Protein AF-A0A9W4WUH4-F1 (afdb_monomer_lite)

Structure (mmCIF, N/CA/C/O backbone):
data_AF-A0A9W4WUH4-F1
#
_entry.id   AF-A0A9W4WUH4-F1
#
loop_
_atom_site.group_PDB
_atom_site.id
_atom_site.type_symbol
_atom_site.label_atom_id
_atom_site.label_alt_id
_atom_site.label_comp_id
_atom_site.label_asym_id
_atom_site.label_entity_id
_atom_site.label_seq_id
_atom_site.pdbx_PDB_ins_code
_atom_site.Cartn_x
_atom_site.Cartn_y
_atom_site.Cartn_z
_atom_site.occupancy
_atom_site.B_iso_or_equiv
_atom_site.auth_seq_id
_atom_site.auth_comp_id
_atom_site.auth_asym_id
_atom_site.auth_atom_id
_atom_site.pdbx_PDB_model_num
ATOM 1 N N . MET A 1 1 ? 33.991 3.502 -17.416 1.00 27.66 1 MET A N 1
ATOM 2 C CA . MET A 1 1 ? 32.946 3.194 -18.418 1.00 27.66 1 MET A CA 1
ATOM 3 C C . MET A 1 1 ? 31.974 2.175 -17.832 1.00 27.66 1 MET A C 1
ATOM 5 O O . MET A 1 1 ? 32.171 0.980 -18.021 1.00 27.66 1 MET A O 1
ATOM 9 N N . SER A 1 2 ? 30.965 2.615 -17.075 1.00 26.92 2 SER A N 1
ATOM 10 C CA . SER A 1 2 ? 29.865 1.724 -16.687 1.00 26.92 2 SER A CA 1
ATOM 11 C C . SER A 1 2 ? 28.774 1.814 -17.753 1.00 26.92 2 SER A C 1
ATOM 13 O O . SER A 1 2 ? 28.334 2.893 -18.139 1.00 26.92 2 SER A O 1
ATOM 15 N N . LYS A 1 3 ? 28.412 0.662 -18.315 1.00 30.22 3 LYS A N 1
ATOM 16 C CA . LYS A 1 3 ? 27.330 0.538 -19.288 1.00 30.22 3 LYS A CA 1
ATOM 17 C C . LYS A 1 3 ? 26.018 0.752 -18.541 1.00 30.22 3 LYS A C 1
ATOM 19 O O . LYS A 1 3 ? 25.673 -0.078 -17.705 1.00 30.22 3 LYS A O 1
ATOM 24 N N . PHE A 1 4 ? 25.279 1.814 -18.849 1.00 42.69 4 PHE A N 1
ATOM 25 C CA . PHE A 1 4 ? 23.847 1.793 -18.570 1.00 42.69 4 PHE A CA 1
ATOM 26 C C . PHE A 1 4 ? 23.246 0.643 -19.354 1.00 42.69 4 PHE A C 1
ATOM 28 O O . PHE A 1 4 ? 23.395 0.567 -20.578 1.00 42.69 4 PHE A O 1
ATOM 35 N N . PHE A 1 5 ? 22.568 -0.254 -18.654 1.00 43.12 5 PHE A N 1
ATOM 36 C CA . PHE A 1 5 ? 21.672 -1.176 -19.310 1.00 43.12 5 PHE A CA 1
ATOM 37 C C . PHE A 1 5 ? 20.442 -0.362 -19.713 1.00 43.12 5 PHE A C 1
ATOM 39 O O . PHE A 1 5 ? 19.473 -0.193 -18.978 1.00 43.12 5 PHE A O 1
ATOM 46 N N . SER A 1 6 ? 20.487 0.202 -20.921 1.00 54.94 6 SER A N 1
ATOM 47 C CA . SER A 1 6 ? 19.238 0.441 -21.625 1.00 54.94 6 SER A CA 1
ATOM 48 C C . SER A 1 6 ? 18.511 -0.900 -21.649 1.00 54.94 6 SER A C 1
ATOM 50 O O . SER A 1 6 ? 19.105 -1.936 -21.986 1.00 54.94 6 SER A O 1
ATOM 52 N N . LEU A 1 7 ? 17.238 -0.915 -21.240 1.00 62.03 7 LEU A N 1
ATOM 53 C CA . LEU A 1 7 ? 16.407 -2.079 -21.514 1.00 62.03 7 LEU A CA 1
ATOM 54 C C . LEU A 1 7 ? 16.593 -2.386 -22.992 1.00 62.03 7 LEU A C 1
ATOM 56 O O . LEU A 1 7 ? 16.395 -1.509 -23.838 1.00 62.03 7 LEU A O 1
ATOM 60 N N . LYS A 1 8 ? 17.023 -3.617 -23.292 1.00 74.00 8 LYS A N 1
ATOM 61 C CA . LYS A 1 8 ? 17.191 -4.042 -24.681 1.00 74.00 8 LYS A CA 1
ATOM 62 C C . LYS A 1 8 ? 15.907 -3.658 -25.424 1.00 74.00 8 LYS A C 1
ATOM 64 O O . LYS A 1 8 ? 14.835 -3.929 -24.875 1.00 74.00 8 LYS A O 1
ATOM 69 N N . PRO A 1 9 ? 15.973 -3.060 -26.624 1.00 71.75 9 PRO A N 1
ATOM 70 C CA . PRO A 1 9 ? 14.783 -2.595 -27.341 1.00 71.75 9 PRO A CA 1
ATOM 71 C C . PRO A 1 9 ? 13.662 -3.646 -27.386 1.00 71.75 9 PRO A C 1
ATOM 73 O O . PRO A 1 9 ? 12.501 -3.348 -27.111 1.00 71.75 9 PRO A O 1
ATOM 76 N N . ASN A 1 10 ? 14.040 -4.915 -27.565 1.00 76.31 10 ASN A N 1
ATOM 77 C CA . ASN A 1 10 ? 13.128 -6.060 -27.550 1.00 76.31 10 ASN A CA 1
ATOM 78 C C . ASN A 1 10 ? 12.388 -6.243 -26.214 1.00 76.31 10 ASN A C 1
ATOM 80 O O . ASN A 1 10 ? 11.220 -6.616 -26.210 1.00 76.31 10 ASN A O 1
ATOM 84 N N . LYS A 1 11 ? 13.036 -5.957 -25.078 1.00 81.00 11 LYS A N 1
ATOM 85 C CA . LYS A 1 11 ? 12.414 -6.057 -23.755 1.00 81.00 11 LYS A CA 1
ATOM 86 C C . LYS A 1 11 ? 11.434 -4.919 -23.492 1.00 81.00 11 LYS A C 1
ATOM 88 O O . LYS A 1 11 ? 10.384 -5.159 -22.904 1.00 81.00 11 LYS A O 1
ATOM 93 N N . VAL A 1 12 ? 11.743 -3.700 -23.945 1.00 78.38 12 VAL A N 1
ATOM 94 C CA . VAL A 1 12 ? 10.794 -2.574 -23.884 1.00 78.38 12 VAL A CA 1
ATOM 95 C C . VAL A 1 12 ? 9.562 -2.888 -24.724 1.00 78.38 12 VAL A C 1
ATOM 97 O O . VAL A 1 12 ? 8.447 -2.720 -24.241 1.00 78.38 12 VAL A O 1
ATOM 100 N N . LYS A 1 13 ? 9.760 -3.405 -25.943 1.00 84.50 13 LYS A N 1
ATOM 101 C CA . LYS A 1 13 ? 8.673 -3.826 -26.831 1.00 84.50 13 LYS A CA 1
ATOM 102 C C . LYS A 1 13 ? 7.773 -4.874 -26.172 1.00 84.50 13 LYS A C 1
ATOM 104 O O . LYS A 1 13 ? 6.576 -4.639 -26.061 1.00 84.50 13 LYS A O 1
ATOM 109 N N . GLU A 1 14 ? 8.353 -5.948 -25.632 1.00 88.00 14 GLU A N 1
ATOM 110 C CA . GLU A 1 14 ? 7.618 -7.001 -24.909 1.00 88.00 14 GLU A CA 1
ATOM 111 C C . GLU A 1 14 ? 6.792 -6.434 -23.739 1.00 88.00 14 GLU A C 1
ATOM 113 O O . GLU A 1 14 ? 5.615 -6.756 -23.575 1.00 88.00 14 GLU A O 1
ATOM 118 N N . LEU A 1 15 ? 7.392 -5.556 -22.929 1.00 85.25 15 LEU A N 1
ATOM 119 C CA . LEU A 1 15 ? 6.725 -4.952 -21.775 1.00 85.25 15 LEU A CA 1
ATOM 120 C C . LEU A 1 15 ? 5.596 -4.002 -22.185 1.00 85.25 15 LEU A C 1
ATOM 122 O O . LEU A 1 15 ? 4.543 -4.003 -21.549 1.00 85.25 15 LEU A O 1
ATOM 126 N N . VAL A 1 16 ? 5.797 -3.201 -23.233 1.00 86.25 16 VAL A N 1
ATOM 127 C CA . VAL A 1 16 ? 4.777 -2.285 -23.761 1.00 86.25 16 VAL A CA 1
ATOM 128 C C . VAL A 1 16 ? 3.618 -3.080 -24.355 1.00 86.25 16 VAL A C 1
ATOM 130 O O . VAL A 1 16 ? 2.468 -2.796 -24.029 1.00 86.25 16 VAL A O 1
ATOM 133 N N . GLU A 1 17 ? 3.892 -4.114 -25.152 1.00 90.12 17 GLU A N 1
ATOM 134 C CA . GLU A 1 17 ? 2.863 -4.992 -25.725 1.00 90.12 17 GLU A CA 1
ATOM 135 C C . GLU A 1 17 ? 2.054 -5.718 -24.641 1.00 90.12 17 GLU A C 1
ATOM 137 O O . GLU A 1 17 ? 0.828 -5.813 -24.744 1.00 90.12 17 GLU A O 1
ATOM 142 N N . ALA A 1 18 ? 2.706 -6.159 -23.559 1.00 87.88 18 ALA A N 1
ATOM 143 C CA . ALA A 1 18 ? 2.023 -6.736 -22.404 1.00 87.88 18 ALA A CA 1
ATOM 144 C C . ALA A 1 18 ? 1.185 -5.694 -21.639 1.00 87.88 18 ALA A C 1
ATOM 146 O O . ALA A 1 18 ? 0.052 -5.967 -21.243 1.00 87.88 18 ALA A O 1
ATOM 147 N N . ALA A 1 19 ? 1.707 -4.484 -21.431 1.00 83.75 19 ALA A N 1
ATOM 148 C CA . ALA A 1 19 ? 1.041 -3.436 -20.659 1.00 83.75 19 ALA A CA 1
ATOM 149 C C . ALA A 1 19 ? -0.183 -2.841 -21.379 1.00 83.75 19 ALA A C 1
ATOM 151 O O . ALA A 1 19 ? -1.230 -2.623 -20.757 1.00 83.75 19 ALA A O 1
ATOM 152 N N . LYS A 1 20 ? -0.064 -2.598 -22.690 1.00 88.06 20 LYS A N 1
ATOM 153 C CA . LYS A 1 20 ? -0.987 -1.785 -23.497 1.00 88.06 20 LYS A CA 1
ATOM 154 C C . LYS A 1 20 ? -2.464 -2.188 -23.369 1.00 88.06 20 LYS A C 1
ATOM 156 O O . LYS A 1 20 ? -3.261 -1.309 -23.053 1.00 88.06 20 LYS A O 1
ATOM 161 N N . PRO A 1 21 ? -2.863 -3.475 -23.462 1.00 88.00 21 PRO A N 1
ATOM 162 C CA . PRO A 1 21 ? -4.273 -3.861 -23.344 1.00 88.00 21 PRO A CA 1
ATOM 163 C C . PRO A 1 21 ? -4.909 -3.466 -22.003 1.00 88.00 21 PRO A C 1
ATOM 165 O O . PRO A 1 21 ? -6.055 -3.022 -21.954 1.00 88.00 21 PRO A O 1
ATOM 168 N N . VAL A 1 22 ? -4.161 -3.611 -20.903 1.00 83.06 22 VAL A N 1
ATOM 169 C CA . VAL A 1 22 ? -4.664 -3.307 -19.556 1.00 83.06 22 VAL A CA 1
ATOM 170 C C . VAL A 1 22 ? -4.661 -1.805 -19.298 1.00 83.06 22 VAL A C 1
ATOM 172 O O . VAL A 1 22 ? -5.635 -1.291 -18.750 1.00 83.06 22 VAL A O 1
ATOM 175 N N . VAL A 1 23 ? -3.621 -1.093 -19.744 1.00 83.25 23 VAL A N 1
ATOM 176 C CA . VAL A 1 23 ? -3.570 0.374 -19.661 1.00 83.25 23 VAL A CA 1
ATOM 177 C C . VAL A 1 23 ? -4.739 1.000 -20.413 1.00 83.25 23 VAL A C 1
ATOM 179 O O . VAL A 1 23 ? -5.445 1.810 -19.825 1.00 83.25 23 VAL A O 1
ATOM 182 N N . THR A 1 24 ? -5.006 0.589 -21.656 1.00 85.62 24 THR A N 1
ATOM 183 C CA . THR A 1 24 ? -6.112 1.134 -22.460 1.00 85.62 24 THR A CA 1
ATOM 184 C C . THR A 1 24 ? -7.463 0.963 -21.766 1.00 85.62 24 THR A C 1
ATOM 186 O O . THR A 1 24 ? -8.280 1.887 -21.722 1.00 85.62 24 THR A O 1
ATOM 189 N N . ILE A 1 25 ? -7.710 -0.204 -21.164 1.00 80.62 25 ILE A N 1
ATOM 190 C CA . ILE A 1 25 ? -8.969 -0.462 -20.456 1.00 80.62 25 ILE A CA 1
ATOM 191 C C . ILE A 1 25 ? -9.055 0.358 -19.163 1.00 80.62 25 ILE A C 1
ATOM 193 O O . ILE A 1 25 ? -10.111 0.930 -18.886 1.00 80.62 25 ILE A O 1
ATOM 197 N N . PHE A 1 26 ? -7.965 0.484 -18.399 1.00 78.94 26 PHE A N 1
ATOM 198 C CA . PHE A 1 26 ? -7.942 1.341 -17.210 1.00 78.94 26 PHE A CA 1
ATOM 199 C C . PHE A 1 26 ? -8.108 2.826 -17.549 1.00 78.94 26 PHE A C 1
ATOM 201 O O . PHE A 1 26 ? -8.927 3.493 -16.914 1.00 78.94 26 PHE A O 1
ATOM 208 N N . SER A 1 27 ? -7.420 3.332 -18.575 1.00 78.62 27 SER A N 1
ATOM 209 C CA . SER A 1 27 ? -7.586 4.698 -19.087 1.00 78.62 27 SER A CA 1
ATOM 210 C C . SER A 1 27 ? -9.041 4.980 -19.463 1.00 78.62 27 SER A C 1
ATOM 212 O O . SER A 1 27 ? -9.598 6.010 -19.068 1.00 78.62 27 SER A O 1
ATOM 214 N N . ALA A 1 28 ? -9.692 4.044 -20.164 1.00 81.12 28 ALA A N 1
ATOM 215 C CA . ALA A 1 28 ? -11.099 4.157 -20.535 1.00 81.12 28 ALA A CA 1
ATOM 216 C C . ALA A 1 28 ? -12.031 4.167 -19.310 1.00 81.12 28 ALA A C 1
ATOM 218 O O . ALA A 1 28 ? -12.918 5.016 -19.229 1.00 81.12 28 ALA A O 1
ATOM 219 N N . ILE A 1 29 ? -11.815 3.271 -18.338 1.00 77.94 29 ILE A N 1
ATOM 220 C CA . ILE A 1 29 ? -12.593 3.219 -17.087 1.00 77.94 29 ILE A CA 1
ATOM 221 C C . ILE A 1 29 ? -12.478 4.543 -16.325 1.00 77.94 29 ILE A C 1
ATOM 223 O O . ILE A 1 29 ? -13.502 5.138 -15.996 1.00 77.94 29 ILE A O 1
ATOM 227 N N . ILE A 1 30 ? -11.256 5.041 -16.114 1.00 77.06 30 ILE A N 1
ATOM 228 C CA . ILE A 1 30 ? -11.004 6.293 -15.385 1.00 77.06 30 ILE A CA 1
ATOM 229 C C . ILE A 1 30 ? -11.642 7.486 -16.111 1.00 77.06 30 ILE A C 1
ATOM 231 O O . ILE A 1 30 ? -12.229 8.362 -15.474 1.00 77.06 30 ILE A O 1
ATOM 235 N N . SER A 1 31 ? -11.548 7.535 -17.445 1.00 79.56 31 SER A N 1
ATOM 236 C CA . SER A 1 31 ? -12.182 8.588 -18.250 1.00 79.56 31 SER A CA 1
ATOM 237 C C . SER A 1 31 ? -13.707 8.572 -18.108 1.00 79.56 31 SER A C 1
ATOM 239 O O . SER A 1 31 ? -14.322 9.620 -17.902 1.00 79.56 31 SER A O 1
ATOM 241 N N . LEU A 1 32 ? -14.321 7.386 -18.172 1.00 79.56 32 LEU A N 1
ATOM 242 C CA . LEU A 1 32 ? -15.765 7.212 -18.015 1.00 79.56 32 LEU A CA 1
ATOM 243 C C . LEU A 1 32 ? -16.235 7.575 -16.602 1.00 79.56 32 LEU A C 1
ATOM 245 O O . LEU A 1 32 ? -17.244 8.263 -16.470 1.00 79.56 32 LEU A O 1
ATOM 249 N N . GLU A 1 33 ? -15.504 7.171 -15.561 1.00 79.12 33 GLU A N 1
ATOM 250 C CA . GLU A 1 33 ? -15.822 7.512 -14.167 1.00 79.12 33 GLU A CA 1
ATOM 251 C C . GLU A 1 33 ? -15.778 9.028 -13.938 1.00 79.12 33 GLU A C 1
ATOM 253 O O . GLU A 1 33 ? -16.733 9.581 -13.394 1.00 79.12 33 GLU A O 1
ATOM 258 N N . LYS A 1 34 ? -14.756 9.720 -14.461 1.00 82.81 34 LYS A N 1
ATOM 259 C CA . LYS A 1 34 ? -14.677 11.191 -14.404 1.00 82.81 34 LYS A CA 1
ATOM 260 C C . LYS A 1 34 ? -15.841 11.872 -15.126 1.00 82.81 34 LYS A C 1
ATOM 262 O O . LYS A 1 34 ? -16.450 12.781 -14.570 1.00 82.81 34 LYS A O 1
ATOM 267 N N . LYS A 1 35 ? -16.184 11.420 -16.339 1.00 84.94 35 LYS A N 1
ATOM 268 C CA . LYS A 1 35 ? -17.320 11.966 -17.109 1.00 84.94 35 LYS A CA 1
ATOM 269 C C . LYS A 1 35 ? -18.657 11.752 -16.397 1.00 84.94 35 LYS A C 1
ATOM 271 O O . LYS A 1 35 ? -19.523 12.622 -16.451 1.00 84.94 35 LYS A O 1
ATOM 276 N N . ILE A 1 36 ? -18.841 10.596 -15.754 1.00 85.19 36 ILE A N 1
ATOM 277 C CA . ILE A 1 36 ? -20.036 10.307 -14.952 1.00 85.19 36 ILE A CA 1
ATOM 278 C C . ILE A 1 36 ? -20.091 11.254 -13.755 1.00 85.19 36 ILE A C 1
ATOM 280 O O . ILE A 1 36 ? -21.112 11.905 -13.566 1.00 85.19 36 ILE A O 1
ATOM 284 N N . GLU A 1 37 ? -19.001 11.376 -12.998 1.00 86.00 37 GLU A N 1
ATOM 285 C CA . GLU A 1 37 ? -18.939 12.233 -11.813 1.00 86.00 37 GLU A CA 1
ATOM 286 C C . GLU A 1 37 ? -19.218 13.708 -12.150 1.00 86.00 37 GLU A C 1
ATOM 288 O O . GLU A 1 37 ? -20.006 14.367 -11.472 1.00 86.00 37 GLU A O 1
ATOM 293 N N . GLU A 1 38 ? -18.628 14.222 -13.230 1.00 85.19 38 GLU A N 1
ATOM 294 C CA . GLU A 1 38 ? -18.864 15.586 -13.713 1.00 85.19 38 GLU A CA 1
ATOM 295 C C . GLU A 1 38 ? -20.335 15.807 -14.095 1.00 85.19 38 GLU A C 1
ATOM 297 O O . GLU A 1 38 ? -20.961 16.776 -13.652 1.00 85.19 38 GLU A O 1
ATOM 302 N N . LYS A 1 39 ? -20.934 14.873 -14.849 1.00 83.62 39 LYS A N 1
ATOM 303 C CA . LYS A 1 39 ? -22.356 14.953 -15.210 1.00 83.62 39 LYS A CA 1
ATOM 304 C C . LYS A 1 39 ? -23.274 14.826 -13.988 1.00 83.62 39 LYS A C 1
ATOM 306 O O . LYS A 1 39 ? -24.267 15.545 -13.915 1.00 83.62 39 LYS A O 1
ATOM 311 N N . GLU A 1 40 ? -22.952 13.981 -13.009 1.00 83.38 40 GLU A N 1
ATOM 312 C CA . GLU A 1 40 ? -23.729 13.842 -11.766 1.00 83.38 40 GLU A CA 1
ATOM 313 C C . GLU A 1 40 ? -23.675 15.107 -10.894 1.00 83.38 40 GLU A C 1
ATOM 315 O O . GLU A 1 40 ? -24.676 15.471 -10.272 1.00 83.38 40 GLU A O 1
ATOM 320 N N . ARG A 1 41 ? -22.543 15.824 -10.882 1.00 81.19 41 ARG A N 1
ATOM 321 C CA . ARG A 1 41 ? -22.429 17.137 -10.223 1.00 81.19 41 ARG A CA 1
ATOM 322 C C . ARG A 1 41 ? -23.276 18.197 -10.929 1.00 81.19 41 ARG A C 1
ATOM 324 O O . ARG A 1 41 ? -23.980 18.946 -10.257 1.00 81.19 41 ARG A O 1
ATOM 331 N N . ASN A 1 42 ? -23.273 18.209 -12.261 1.00 73.62 42 ASN A N 1
ATOM 332 C CA . ASN A 1 42 ? -24.038 19.175 -13.057 1.00 73.62 42 ASN A CA 1
ATOM 333 C C . ASN A 1 42 ? -25.560 18.939 -12.993 1.00 73.62 42 ASN A C 1
ATOM 335 O O . ASN A 1 42 ? -26.329 19.897 -13.042 1.00 73.62 42 ASN A O 1
ATOM 339 N N . ILE A 1 43 ? -26.011 17.695 -12.777 1.00 70.88 43 ILE A N 1
ATOM 340 C CA . ILE A 1 43 ? -27.434 17.368 -12.554 1.00 70.88 43 ILE A CA 1
ATOM 341 C C . ILE A 1 43 ? -28.027 18.103 -11.349 1.00 70.88 43 ILE A C 1
ATOM 343 O O . ILE A 1 43 ? -29.194 18.497 -11.391 1.00 70.88 43 ILE A O 1
ATOM 347 N N . LYS A 1 44 ? -27.235 18.338 -10.297 1.00 62.41 44 LYS A N 1
ATOM 348 C CA . LYS A 1 44 ? -27.695 19.067 -9.105 1.00 62.41 44 LYS A CA 1
ATOM 349 C C . LYS A 1 44 ? -28.033 20.541 -9.397 1.00 62.41 44 LYS A C 1
ATOM 351 O O . LYS A 1 44 ? -28.751 21.143 -8.607 1.00 62.41 44 LYS A O 1
ATOM 356 N N . ASN A 1 45 ? -27.603 21.090 -10.542 1.00 64.62 45 ASN A N 1
ATOM 357 C CA . ASN A 1 45 ? -27.674 22.520 -10.873 1.00 64.62 45 ASN A CA 1
ATOM 358 C C . ASN A 1 45 ? -28.632 22.894 -12.037 1.00 64.62 45 ASN A C 1
ATOM 360 O O . ASN A 1 45 ? -28.630 24.049 -12.451 1.00 64.62 45 ASN A O 1
ATOM 364 N N . LYS A 1 46 ? -29.517 21.973 -12.470 1.00 57.50 46 LYS A N 1
ATOM 365 C CA . LYS A 1 46 ? -30.587 22.060 -13.513 1.00 57.50 46 LYS A CA 1
ATOM 366 C C . LYS A 1 46 ? -30.269 21.422 -14.884 1.00 57.50 46 LYS A C 1
ATOM 368 O O . LYS A 1 46 ? -29.251 21.686 -15.504 1.00 57.50 46 LYS A O 1
ATOM 373 N N . LYS A 1 47 ? -31.257 20.621 -15.332 1.00 61.97 47 LYS A N 1
ATOM 374 C CA . LYS A 1 47 ? -31.556 20.029 -16.662 1.00 61.97 47 LYS A CA 1
ATOM 375 C C . LYS A 1 47 ? -30.365 19.669 -17.574 1.00 61.97 47 LYS A C 1
ATOM 377 O O . LYS A 1 47 ? -29.976 20.470 -18.406 1.00 61.97 47 LYS A O 1
ATOM 382 N N . ILE A 1 48 ? -29.930 18.404 -17.490 1.00 59.47 48 ILE A N 1
ATOM 383 C CA . ILE A 1 48 ? -29.421 17.494 -18.553 1.00 59.47 48 ILE A CA 1
ATOM 384 C C . ILE A 1 48 ? -29.308 16.088 -17.915 1.00 59.47 48 ILE A C 1
ATOM 386 O O . ILE A 1 48 ? -29.297 15.959 -16.697 1.00 59.47 48 ILE A O 1
ATOM 390 N N . VAL A 1 49 ? -29.094 14.998 -18.649 1.00 64.19 49 VAL A N 1
ATOM 391 C CA . VAL A 1 49 ? -30.069 14.109 -19.287 1.00 64.19 49 VAL A CA 1
ATOM 392 C C . VAL A 1 49 ? -29.822 12.757 -18.606 1.00 64.19 49 VAL A C 1
ATOM 394 O O . VAL A 1 49 ? -28.732 12.198 -18.742 1.00 64.19 49 VAL A O 1
ATOM 397 N N . ALA A 1 50 ? -30.778 12.237 -17.829 1.00 70.62 50 ALA A N 1
ATOM 398 C CA . ALA A 1 50 ? -30.615 10.963 -17.105 1.00 70.62 50 ALA A CA 1
ATOM 399 C C . ALA A 1 50 ? -30.189 9.806 -18.038 1.00 70.62 50 ALA A C 1
ATOM 401 O O . ALA A 1 50 ? -29.494 8.871 -17.636 1.00 70.62 50 ALA A O 1
ATOM 402 N N . GLU A 1 51 ? -30.560 9.913 -19.311 1.00 79.50 51 GLU A N 1
ATOM 403 C CA . GLU A 1 51 ? -30.250 8.967 -20.373 1.00 79.50 51 GLU A CA 1
ATOM 404 C C . GLU A 1 51 ? -28.764 8.941 -20.775 1.00 79.50 51 GLU A C 1
ATOM 406 O O . GLU A 1 51 ? -28.217 7.864 -21.009 1.00 79.50 51 GLU A O 1
ATOM 411 N N . ASP A 1 52 ? -28.064 10.078 -20.754 1.00 83.31 52 ASP A N 1
ATOM 412 C CA . ASP A 1 52 ? -26.626 10.143 -21.046 1.00 83.31 52 ASP A CA 1
ATOM 413 C C . ASP A 1 52 ? -25.793 9.460 -19.963 1.00 83.31 52 ASP A C 1
ATOM 415 O O . ASP A 1 52 ? -24.849 8.725 -20.254 1.00 83.31 52 ASP A O 1
ATOM 419 N N . ILE A 1 53 ? -26.159 9.670 -18.696 1.00 85.75 53 ILE A N 1
ATOM 420 C CA . ILE A 1 53 ? -25.503 8.991 -17.575 1.00 85.75 53 ILE A CA 1
ATOM 421 C C . ILE A 1 53 ? -25.777 7.491 -17.641 1.00 85.75 53 ILE A C 1
ATOM 423 O O . ILE A 1 53 ? -24.872 6.690 -17.406 1.00 85.75 53 ILE A O 1
ATOM 427 N N . LYS A 1 54 ? -26.998 7.089 -18.015 1.00 88.44 54 LYS A N 1
ATOM 428 C CA . LYS A 1 54 ? -27.343 5.678 -18.220 1.00 88.44 54 LYS A CA 1
ATOM 429 C C . LYS A 1 54 ? -26.495 5.045 -19.332 1.00 88.44 54 LYS A C 1
ATOM 431 O O . LYS A 1 54 ? -25.998 3.930 -19.146 1.00 88.44 54 LYS A O 1
ATOM 436 N N . LYS A 1 55 ? -26.263 5.757 -20.444 1.00 92.19 55 LYS A N 1
ATOM 437 C CA . LYS A 1 55 ? -25.356 5.323 -21.525 1.00 92.19 55 LYS A CA 1
ATOM 438 C C . LYS A 1 55 ? -23.916 5.163 -21.020 1.00 92.19 55 LYS A C 1
ATOM 440 O O . LYS A 1 55 ? -23.362 4.073 -21.155 1.00 92.19 55 LYS A O 1
ATOM 445 N N . LEU A 1 56 ? -23.362 6.171 -20.338 1.00 90.06 56 LEU A N 1
ATOM 446 C CA . LEU A 1 56 ? -22.001 6.122 -19.777 1.00 90.06 56 LEU A CA 1
ATOM 447 C C . LEU A 1 56 ? -21.825 4.997 -18.744 1.00 90.06 56 LEU A C 1
ATOM 449 O O . LEU A 1 56 ? -20.835 4.269 -18.783 1.00 90.06 56 LEU A O 1
ATOM 453 N N . LYS A 1 57 ? -22.801 4.785 -17.849 1.00 90.38 57 LYS A N 1
ATOM 454 C CA . LYS A 1 57 ? -22.782 3.678 -16.872 1.00 90.38 57 LYS A CA 1
ATOM 455 C C . LYS A 1 57 ? -22.826 2.310 -17.556 1.00 90.38 57 LYS A C 1
ATOM 457 O O . LYS A 1 57 ? -22.183 1.364 -17.096 1.00 90.38 57 LYS A O 1
ATOM 462 N N . THR A 1 58 ? -23.551 2.197 -18.668 1.00 93.31 58 THR A N 1
ATOM 463 C CA . THR A 1 58 ? -23.599 0.965 -19.467 1.00 93.31 58 THR A CA 1
ATOM 464 C C . THR A 1 58 ? -22.255 0.694 -20.143 1.00 93.31 58 THR A C 1
ATOM 466 O O . THR A 1 58 ? -21.776 -0.440 -20.118 1.00 93.31 58 THR A O 1
ATOM 469 N N . GLU A 1 59 ? -21.616 1.723 -20.699 1.00 92.19 59 GLU A N 1
ATOM 470 C CA . GLU A 1 59 ? -20.281 1.631 -21.295 1.00 92.19 59 GLU A CA 1
ATOM 471 C C . GLU A 1 59 ? -19.208 1.278 -20.253 1.00 92.19 59 GLU A C 1
ATOM 473 O O . GLU A 1 59 ? -18.419 0.357 -20.466 1.00 92.19 59 GLU A O 1
ATOM 478 N N . LEU A 1 60 ? -19.263 1.899 -19.069 1.00 88.19 60 LEU A N 1
ATOM 479 C CA . LEU A 1 60 ? -18.399 1.568 -17.934 1.00 88.19 60 LEU A CA 1
ATOM 480 C C . LEU A 1 60 ? -18.545 0.094 -17.531 1.00 88.19 60 LEU A C 1
ATOM 482 O O . LEU A 1 60 ? -17.551 -0.602 -17.328 1.00 88.19 60 LEU A O 1
ATOM 486 N N . LYS A 1 61 ? -19.783 -0.416 -17.469 1.00 92.19 61 LYS A N 1
ATOM 487 C CA . LYS A 1 61 ? -20.052 -1.833 -17.175 1.00 92.19 61 LYS A CA 1
ATOM 488 C C . LYS A 1 61 ? -19.484 -2.756 -18.257 1.00 92.19 61 LYS A C 1
ATOM 490 O O . LYS A 1 61 ? -18.971 -3.823 -17.925 1.00 92.19 61 LYS A O 1
ATOM 495 N N . LYS A 1 62 ? -19.544 -2.363 -19.535 1.00 93.50 62 LYS A N 1
ATOM 496 C CA . LYS A 1 62 ? -18.921 -3.117 -20.638 1.00 93.50 62 LYS A CA 1
ATOM 497 C C . LYS A 1 62 ? -17.398 -3.166 -20.487 1.00 93.50 62 LYS A C 1
ATOM 499 O O . LYS A 1 62 ? -16.845 -4.258 -20.562 1.00 93.50 62 LYS A O 1
ATOM 504 N N . LYS A 1 63 ? -16.743 -2.038 -20.188 1.00 87.12 63 LYS A N 1
ATOM 505 C CA . LYS A 1 63 ? -15.286 -1.980 -19.967 1.00 87.12 63 LYS A CA 1
ATOM 506 C C . LYS A 1 63 ? -14.827 -2.769 -18.740 1.00 87.12 63 LYS A C 1
ATOM 508 O O . LYS A 1 63 ? -13.832 -3.483 -18.817 1.00 87.12 63 LYS A O 1
ATOM 513 N N . LYS A 1 64 ? -15.588 -2.749 -17.640 1.00 83.94 64 LYS A N 1
ATOM 514 C CA . LYS A 1 64 ? -15.309 -3.604 -16.468 1.00 83.94 64 LYS A CA 1
ATOM 515 C C . LYS A 1 64 ? -15.443 -5.098 -16.801 1.00 83.94 64 LYS A C 1
ATOM 517 O O . LYS A 1 64 ? -14.576 -5.879 -16.427 1.00 83.94 64 LYS A O 1
ATOM 522 N N . LYS A 1 65 ? -16.448 -5.492 -17.592 1.00 90.00 65 LYS A N 1
ATOM 523 C CA . LYS A 1 65 ? -16.571 -6.875 -18.094 1.00 90.00 65 LYS A CA 1
ATOM 524 C C . LYS A 1 65 ? -15.442 -7.271 -19.050 1.00 90.00 65 LYS A C 1
ATOM 526 O O . LYS A 1 65 ? -15.022 -8.421 -19.046 1.00 90.00 65 LYS A O 1
ATOM 531 N N . GLU A 1 66 ? -14.971 -6.352 -19.887 1.00 89.06 66 GLU A N 1
ATOM 532 C CA . GLU A 1 66 ? -13.812 -6.569 -20.765 1.00 89.06 66 GLU A CA 1
ATOM 533 C C . GLU A 1 66 ? -12.549 -6.869 -19.940 1.00 89.06 66 GLU A C 1
ATOM 535 O O . GLU A 1 66 ? -11.835 -7.830 -20.228 1.00 89.06 66 GLU A O 1
ATOM 540 N N . LEU A 1 67 ? -12.343 -6.125 -18.847 1.00 82.38 67 LEU A N 1
ATOM 541 C CA . LEU A 1 67 ? -11.274 -6.373 -17.877 1.00 82.38 67 LEU A CA 1
ATOM 542 C C . LEU A 1 67 ? -11.402 -7.750 -17.203 1.00 82.38 67 LEU A C 1
ATOM 544 O O . LEU A 1 67 ? -10.418 -8.478 -17.102 1.00 82.38 67 LEU A O 1
ATOM 548 N N . GLU A 1 68 ? -12.610 -8.131 -16.778 1.00 82.44 68 GLU A N 1
ATOM 549 C CA . GLU A 1 68 ? -12.877 -9.447 -16.175 1.00 82.44 68 GLU A CA 1
ATOM 550 C C . GLU A 1 68 ? -12.594 -10.601 -17.150 1.00 82.44 68 GLU A C 1
ATOM 552 O O . GLU A 1 68 ? -11.991 -11.605 -16.764 1.00 82.44 68 GLU A O 1
ATOM 557 N N . LYS A 1 69 ? -12.971 -10.441 -18.427 1.00 88.25 69 LYS A N 1
ATOM 558 C CA . LYS A 1 69 ? -12.760 -11.442 -19.486 1.00 88.25 69 LYS A CA 1
ATOM 559 C C . LYS A 1 69 ? -11.290 -11.699 -19.809 1.00 88.25 69 LYS A C 1
ATOM 561 O O . LYS A 1 69 ? -10.972 -12.800 -20.245 1.00 88.25 69 LYS A O 1
ATOM 566 N N . MET A 1 70 ? -10.389 -10.737 -19.586 1.00 82.75 70 MET A N 1
ATOM 567 C CA . MET A 1 70 ? -8.948 -10.969 -19.769 1.00 82.75 70 MET A CA 1
ATOM 568 C C . MET A 1 70 ? -8.380 -12.008 -18.797 1.00 82.75 70 MET A C 1
ATOM 570 O O . MET A 1 70 ? -7.303 -12.546 -19.048 1.00 82.75 70 MET A O 1
ATOM 574 N N . GLY A 1 71 ? -9.099 -12.318 -17.716 1.00 81.19 71 GLY A N 1
ATOM 575 C CA . GLY A 1 71 ? -8.668 -13.274 -16.711 1.00 81.19 71 GLY A CA 1
ATOM 576 C C . GLY A 1 71 ? -7.692 -12.649 -15.717 1.00 81.19 71 GLY A C 1
ATOM 577 O O . GLY A 1 71 ? -6.736 -11.957 -16.070 1.00 81.19 71 GLY A O 1
ATOM 578 N N . LYS A 1 72 ? -7.918 -12.933 -14.431 1.00 75.12 72 LYS A N 1
ATOM 579 C CA . LYS A 1 72 ? -7.171 -12.329 -13.315 1.00 75.12 72 LYS A CA 1
ATOM 580 C C . LYS A 1 72 ? -5.654 -12.494 -13.456 1.00 75.12 72 LYS A C 1
ATOM 582 O O . LYS A 1 72 ? -4.918 -11.548 -13.204 1.00 75.12 72 LYS A O 1
ATOM 587 N N . LYS A 1 73 ? -5.189 -13.666 -13.905 1.00 71.81 73 LYS A N 1
ATOM 588 C CA . LYS A 1 73 ? -3.758 -13.961 -14.087 1.00 71.81 73 LYS A CA 1
ATOM 589 C C . LYS A 1 73 ? -3.100 -13.028 -15.112 1.00 71.81 73 LYS A C 1
ATOM 591 O O . LYS A 1 73 ? -2.091 -12.406 -14.799 1.00 71.81 73 LYS A O 1
ATOM 596 N N . LYS A 1 74 ? -3.719 -12.863 -16.284 1.00 76.62 74 LYS A N 1
ATOM 597 C CA . LYS A 1 74 ? -3.218 -11.992 -17.355 1.00 76.62 74 LYS A CA 1
ATOM 598 C C . LYS A 1 74 ? -3.239 -10.522 -16.942 1.00 76.62 74 LYS A C 1
ATOM 600 O O . LYS A 1 74 ? -2.286 -9.796 -17.194 1.00 76.62 74 LYS A O 1
ATOM 605 N N . VAL A 1 75 ? -4.290 -10.089 -16.238 1.00 72.75 75 VAL A N 1
ATOM 606 C CA . VAL A 1 75 ? -4.361 -8.727 -15.683 1.00 72.75 75 VAL A CA 1
ATOM 607 C C . VAL A 1 75 ? -3.223 -8.479 -14.690 1.00 72.75 75 VAL A C 1
ATOM 609 O O . VAL A 1 75 ? -2.608 -7.417 -14.738 1.00 72.75 75 VAL A O 1
ATOM 612 N N . ILE A 1 76 ? -2.904 -9.448 -13.826 1.00 72.19 76 ILE A N 1
ATOM 613 C CA . ILE A 1 76 ? -1.784 -9.347 -12.877 1.00 72.19 7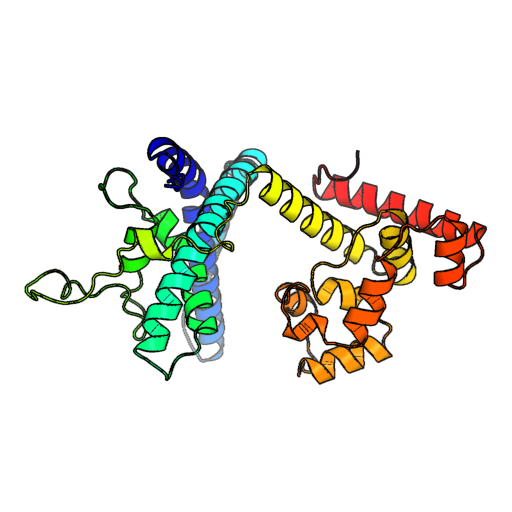6 ILE A CA 1
ATOM 614 C C . ILE A 1 76 ? -0.443 -9.250 -13.615 1.00 72.19 76 ILE A C 1
ATOM 616 O O . ILE A 1 76 ? 0.361 -8.382 -13.288 1.00 72.19 76 ILE A O 1
ATOM 620 N N . GLU A 1 77 ? -0.196 -10.111 -14.603 1.00 72.19 77 GLU A N 1
ATOM 621 C CA . GLU A 1 77 ? 1.044 -10.109 -15.396 1.00 72.19 77 GLU A CA 1
ATOM 622 C C . GLU A 1 77 ? 1.229 -8.793 -16.161 1.00 72.19 77 GLU A C 1
ATOM 624 O O . GLU A 1 77 ? 2.261 -8.136 -16.031 1.00 72.19 77 GLU A O 1
ATOM 629 N N . ASN A 1 78 ? 0.190 -8.335 -16.854 1.00 77.50 78 ASN A N 1
ATOM 630 C CA . ASN A 1 78 ? 0.214 -7.070 -17.582 1.00 77.50 78 ASN A CA 1
ATOM 631 C C . ASN A 1 78 ? 0.349 -5.870 -16.629 1.00 77.50 78 ASN A C 1
ATOM 633 O O . ASN A 1 78 ? 1.064 -4.917 -16.925 1.00 77.50 78 ASN A O 1
ATOM 637 N N . SER A 1 79 ? -0.255 -5.932 -15.436 1.00 74.06 79 SER A N 1
ATOM 638 C CA . SER A 1 79 ? -0.072 -4.906 -14.398 1.00 74.06 79 SER A CA 1
ATOM 639 C C . SER A 1 79 ? 1.359 -4.859 -13.862 1.00 74.06 79 SER A C 1
ATOM 641 O O . SER A 1 79 ? 1.839 -3.780 -13.521 1.00 74.06 79 SER A O 1
ATOM 643 N N . LYS A 1 80 ? 2.065 -5.998 -13.805 1.00 76.94 80 LYS A N 1
ATOM 644 C CA . LYS A 1 80 ? 3.498 -6.017 -13.472 1.00 76.94 80 LYS A CA 1
ATOM 645 C C . LYS A 1 80 ? 4.319 -5.318 -14.553 1.00 76.94 80 LYS A C 1
ATOM 647 O O . LYS A 1 80 ? 5.209 -4.551 -14.205 1.00 76.94 80 LYS A O 1
ATOM 652 N N . ALA A 1 81 ? 3.994 -5.527 -15.831 1.00 77.38 81 ALA A N 1
ATOM 653 C CA . ALA A 1 81 ? 4.651 -4.821 -16.931 1.00 77.38 81 ALA A CA 1
ATOM 654 C C . ALA A 1 81 ? 4.430 -3.300 -16.845 1.00 77.38 81 ALA A C 1
ATOM 656 O O . ALA A 1 81 ? 5.389 -2.541 -16.961 1.00 77.38 81 ALA A O 1
ATOM 657 N N . ILE A 1 82 ? 3.202 -2.856 -16.538 1.00 76.06 82 ILE A N 1
ATOM 658 C CA . ILE A 1 82 ? 2.885 -1.434 -16.306 1.00 76.06 82 ILE A CA 1
ATOM 659 C C . ILE A 1 82 ? 3.747 -0.859 -15.183 1.00 76.06 82 ILE A C 1
ATOM 661 O O . ILE A 1 82 ? 4.394 0.165 -15.378 1.00 76.06 82 ILE A O 1
ATOM 665 N N . ARG A 1 83 ? 3.781 -1.516 -14.015 1.00 76.06 83 ARG A N 1
ATOM 666 C CA . ARG A 1 83 ? 4.580 -1.045 -12.872 1.00 76.06 83 ARG A CA 1
ATOM 667 C C . ARG A 1 83 ? 6.057 -0.971 -13.212 1.00 76.06 83 ARG A C 1
ATOM 669 O O . ARG A 1 83 ? 6.672 0.049 -12.951 1.00 76.06 83 ARG A O 1
ATOM 676 N N . PHE A 1 84 ? 6.592 -2.010 -13.849 1.00 78.31 84 PHE A N 1
ATOM 677 C CA . PHE A 1 84 ? 7.990 -2.037 -14.258 1.00 78.31 84 PHE A CA 1
ATOM 678 C C . PHE A 1 84 ? 8.324 -0.860 -15.183 1.00 78.31 84 PHE A C 1
ATOM 680 O O . PHE A 1 84 ? 9.304 -0.158 -14.953 1.00 78.31 84 PHE A O 1
ATOM 687 N N . LEU A 1 85 ? 7.481 -0.594 -16.187 1.00 79.25 85 LEU A N 1
ATOM 688 C CA . LEU A 1 85 ? 7.652 0.559 -17.071 1.00 79.25 85 LEU A CA 1
ATOM 689 C C . LEU A 1 85 ? 7.540 1.883 -16.304 1.00 79.25 85 LEU A C 1
ATOM 691 O O . LEU A 1 85 ? 8.344 2.782 -16.532 1.00 79.25 85 LEU A O 1
ATOM 695 N N . MET A 1 86 ? 6.589 2.019 -15.380 1.00 79.25 86 MET A N 1
ATOM 696 C CA . MET A 1 86 ? 6.444 3.236 -14.576 1.00 79.25 86 MET A CA 1
ATOM 697 C C . MET A 1 86 ? 7.649 3.479 -13.663 1.00 79.25 86 MET A C 1
ATOM 699 O O . MET A 1 86 ? 8.161 4.595 -13.625 1.00 79.25 86 MET A O 1
ATOM 703 N N . ASP A 1 87 ? 8.122 2.449 -12.964 1.00 76.75 87 ASP A N 1
ATOM 704 C CA . ASP A 1 87 ? 9.259 2.538 -12.048 1.00 76.75 87 ASP A CA 1
ATOM 705 C C . ASP A 1 87 ? 10.556 2.835 -12.805 1.00 76.75 87 ASP A C 1
ATOM 707 O O . ASP A 1 87 ? 11.302 3.729 -12.405 1.00 76.75 87 ASP A O 1
ATOM 711 N N . TYR A 1 88 ? 10.774 2.173 -13.948 1.00 77.62 88 TYR A N 1
ATOM 712 C CA . TYR A 1 88 ? 11.929 2.423 -14.813 1.00 77.62 88 TYR A CA 1
ATOM 713 C C . TYR A 1 88 ? 11.966 3.874 -15.318 1.00 77.62 88 TYR A C 1
ATOM 715 O O . TYR A 1 88 ? 13.019 4.505 -15.344 1.00 77.62 88 TYR A O 1
ATOM 723 N N . ASN A 1 89 ? 10.809 4.444 -15.676 1.00 75.88 89 ASN A N 1
ATOM 724 C CA . ASN A 1 89 ? 10.727 5.801 -16.228 1.00 75.88 89 ASN A CA 1
ATOM 725 C C . ASN A 1 89 ? 10.558 6.901 -15.161 1.00 75.88 89 ASN A C 1
ATOM 727 O O . ASN A 1 89 ? 10.649 8.088 -15.478 1.00 75.88 89 ASN A O 1
ATOM 731 N N . LYS A 1 90 ? 10.348 6.553 -13.885 1.00 77.50 90 LYS A N 1
ATOM 732 C CA . LYS A 1 90 ? 10.116 7.529 -12.806 1.00 77.50 90 LYS A CA 1
ATOM 733 C C . LYS A 1 90 ? 11.304 8.468 -12.590 1.00 77.50 90 LYS A C 1
ATOM 735 O O . LYS A 1 90 ? 11.105 9.657 -12.344 1.00 77.50 90 LYS A O 1
ATOM 740 N N . ASN A 1 91 ? 12.533 7.962 -12.678 1.00 73.44 91 ASN A N 1
ATOM 741 C CA . ASN A 1 91 ? 13.727 8.795 -12.507 1.00 73.44 91 ASN A CA 1
ATOM 742 C C . ASN A 1 91 ? 13.939 9.737 -13.698 1.00 73.44 91 ASN A C 1
ATOM 744 O O . ASN A 1 91 ? 14.325 10.886 -13.501 1.00 73.44 91 ASN A O 1
ATOM 748 N N . PHE A 1 92 ? 13.573 9.308 -14.908 1.00 73.19 92 PHE A N 1
ATOM 749 C CA . PHE A 1 92 ? 13.550 10.193 -16.068 1.00 73.19 92 PHE A CA 1
ATOM 750 C C . PHE A 1 92 ? 12.545 11.342 -15.883 1.00 73.19 92 PHE A C 1
ATOM 752 O O . PHE A 1 92 ? 12.875 12.498 -16.132 1.00 73.19 92 PHE A O 1
ATOM 759 N N . VAL A 1 93 ? 11.356 11.066 -15.335 1.00 73.69 93 VAL A N 1
ATOM 760 C CA . VAL A 1 93 ? 10.396 12.124 -14.972 1.00 73.69 93 VAL A CA 1
ATOM 761 C C . VAL A 1 93 ? 10.986 13.108 -13.953 1.00 73.69 93 VAL A C 1
ATOM 763 O O . VAL A 1 93 ? 10.829 14.318 -14.119 1.00 73.69 93 VAL A O 1
ATOM 766 N N . LYS A 1 94 ? 11.692 12.620 -12.921 1.00 74.56 94 LYS A N 1
ATOM 767 C CA . LYS A 1 94 ? 12.383 13.487 -11.946 1.00 74.56 94 LYS A CA 1
ATOM 768 C C . LYS A 1 94 ? 13.435 14.374 -12.599 1.00 74.56 94 LYS A C 1
ATOM 770 O O . LYS A 1 94 ? 13.496 15.561 -12.286 1.00 74.56 94 LYS A O 1
ATOM 775 N N . TYR A 1 95 ? 14.230 13.811 -13.507 1.00 68.31 95 TYR A N 1
ATOM 776 C CA . TYR A 1 95 ? 15.216 14.564 -14.276 1.00 68.31 95 TYR A CA 1
ATOM 777 C C . TYR A 1 95 ? 14.550 15.702 -15.050 1.00 68.31 95 TYR A C 1
ATOM 779 O O . TYR A 1 95 ? 14.949 16.860 -14.910 1.00 68.31 95 TYR A O 1
ATOM 787 N N . LEU A 1 96 ? 13.484 15.392 -15.793 1.00 68.31 96 LEU A N 1
ATOM 788 C CA . LEU A 1 96 ? 12.783 16.412 -16.557 1.00 68.31 96 LEU A CA 1
ATOM 789 C C . LEU A 1 96 ? 12.199 17.489 -15.632 1.00 68.31 96 LEU A C 1
ATOM 791 O O . LEU A 1 96 ? 12.434 18.674 -15.849 1.00 68.31 96 LEU A O 1
ATOM 795 N N . ALA A 1 97 ? 11.506 17.101 -14.557 1.00 71.06 97 ALA A N 1
ATOM 796 C CA . ALA A 1 97 ? 10.946 18.034 -13.577 1.00 71.06 97 ALA A CA 1
ATOM 797 C C . ALA A 1 97 ? 12.006 18.973 -12.964 1.00 71.06 97 ALA A C 1
ATOM 799 O O . ALA A 1 97 ? 11.757 20.172 -12.831 1.00 71.06 97 ALA A O 1
ATOM 800 N N . LYS A 1 98 ? 13.208 18.461 -12.657 1.00 67.88 98 LYS A N 1
ATOM 801 C CA . LYS A 1 98 ? 14.339 19.266 -12.164 1.00 67.88 98 LYS A CA 1
ATOM 802 C C . LYS A 1 98 ? 14.765 20.320 -13.188 1.00 67.88 98 LYS A C 1
ATOM 804 O O . LYS A 1 98 ? 14.932 21.486 -12.817 1.00 67.88 98 LYS A O 1
ATOM 809 N N . GLY A 1 99 ? 14.866 19.933 -14.462 1.00 66.19 99 GLY A N 1
ATOM 810 C CA . GLY A 1 99 ? 15.108 20.859 -15.569 1.00 66.19 99 GLY A CA 1
ATOM 811 C C . GLY A 1 99 ? 14.081 21.992 -15.586 1.00 66.19 99 GLY A C 1
ATOM 812 O O . GLY A 1 99 ? 14.449 23.154 -15.451 1.00 66.19 99 GLY A O 1
ATOM 813 N N . TYR A 1 100 ? 12.786 21.667 -15.618 1.00 63.47 100 TYR A N 1
ATOM 814 C CA . TYR A 1 100 ? 11.710 22.671 -15.648 1.00 63.47 100 TYR A CA 1
ATOM 815 C C . TYR A 1 100 ? 11.668 23.578 -14.418 1.00 63.47 100 TYR A C 1
ATOM 817 O O . TYR A 1 100 ? 11.487 24.786 -14.562 1.00 63.47 100 TYR A O 1
ATOM 825 N N . SER A 1 101 ? 11.876 23.032 -13.218 1.00 58.00 101 SER A N 1
ATOM 826 C CA . SER A 1 101 ? 11.893 23.832 -11.986 1.00 58.00 101 SER A CA 1
ATOM 827 C C . SER A 1 101 ? 13.026 24.864 -11.959 1.00 58.00 101 SER A C 1
ATOM 829 O O . SER A 1 101 ? 12.876 25.943 -11.385 1.00 58.00 101 SER A O 1
ATOM 831 N N . SER A 1 102 ? 14.143 24.565 -12.634 1.00 56.53 102 SER A N 1
ATOM 832 C CA . SER A 1 102 ? 15.290 25.471 -12.736 1.00 56.53 102 SER A CA 1
ATOM 833 C C . SER A 1 102 ? 14.998 26.664 -13.655 1.00 56.53 102 SER A C 1
ATOM 835 O O . SER A 1 102 ? 15.490 27.763 -13.401 1.00 56.53 102 SER A O 1
ATOM 837 N N . PHE A 1 103 ? 14.144 26.476 -14.669 1.00 52.88 103 PHE A N 1
ATOM 838 C CA . PHE A 1 103 ? 13.706 27.534 -15.589 1.00 52.88 103 PHE A CA 1
ATOM 839 C C . PHE A 1 103 ? 12.463 28.290 -15.106 1.00 52.88 103 PHE A C 1
ATOM 841 O O . PHE A 1 103 ? 12.314 29.478 -15.383 1.00 52.88 103 PHE A O 1
ATOM 848 N N . ASN A 1 104 ? 11.573 27.628 -14.364 1.00 53.59 104 ASN A N 1
ATOM 849 C CA . ASN A 1 104 ? 10.300 28.191 -13.930 1.00 53.59 104 ASN A CA 1
ATOM 850 C C . ASN A 1 104 ? 10.124 28.028 -12.413 1.00 53.59 104 ASN A C 1
ATOM 852 O O . ASN A 1 104 ? 9.390 27.163 -11.938 1.00 53.59 104 ASN A O 1
ATOM 856 N N . LYS A 1 105 ? 10.783 28.910 -11.646 1.00 60.41 105 LYS A N 1
ATOM 857 C CA . LYS A 1 105 ? 10.826 28.924 -10.164 1.00 60.41 105 LYS A CA 1
ATOM 858 C C . LYS A 1 105 ? 9.460 29.053 -9.462 1.00 60.41 105 LYS A C 1
ATOM 860 O O . LYS A 1 105 ? 9.408 29.131 -8.240 1.00 60.41 105 LYS A O 1
ATOM 865 N N . LYS A 1 106 ? 8.363 29.147 -10.218 1.00 68.25 106 LYS A N 1
ATOM 866 C CA . LYS A 1 106 ? 6.996 29.299 -9.704 1.00 68.25 106 LYS A CA 1
ATOM 867 C C . LYS A 1 106 ? 6.288 27.969 -9.445 1.00 68.25 106 LYS A C 1
ATOM 869 O O . LYS A 1 106 ? 5.250 27.989 -8.794 1.00 68.25 106 LYS A O 1
ATOM 874 N N . ILE A 1 107 ? 6.805 26.853 -9.963 1.00 69.94 107 ILE A N 1
ATOM 875 C CA . ILE A 1 107 ? 6.170 25.536 -9.836 1.00 69.94 107 ILE A CA 1
ATOM 876 C C . ILE A 1 107 ? 7.047 24.642 -8.963 1.00 69.94 107 ILE A C 1
ATOM 878 O O . ILE A 1 107 ? 8.257 24.554 -9.174 1.00 69.94 107 ILE A O 1
ATOM 882 N N . ASP A 1 108 ? 6.427 23.988 -7.982 1.00 75.38 108 ASP A N 1
ATOM 883 C CA . ASP A 1 108 ? 7.098 23.045 -7.093 1.00 75.38 108 ASP A CA 1
ATOM 884 C C . ASP A 1 108 ? 7.643 21.846 -7.902 1.00 75.38 108 ASP A C 1
ATOM 886 O O . ASP A 1 108 ? 6.881 21.196 -8.631 1.00 75.38 108 ASP A O 1
ATOM 890 N N . PRO A 1 109 ? 8.945 21.516 -7.797 1.00 71.38 109 PRO A N 1
ATOM 891 C CA . PRO A 1 109 ? 9.503 20.308 -8.395 1.00 71.38 109 PRO A CA 1
ATOM 892 C C . PRO A 1 109 ? 8.712 19.037 -8.055 1.00 71.38 109 PRO A C 1
ATOM 894 O O . PRO A 1 109 ? 8.567 18.168 -8.915 1.00 71.38 109 PRO A O 1
ATOM 897 N N . GLU A 1 110 ? 8.179 18.913 -6.833 1.00 77.06 110 GLU A N 1
ATOM 898 C CA . GLU A 1 110 ? 7.393 17.738 -6.430 1.00 77.06 110 GLU A CA 1
ATOM 899 C C . GLU A 1 110 ? 6.052 17.653 -7.182 1.00 77.06 110 GLU A C 1
ATOM 901 O O . GLU A 1 110 ? 5.593 16.552 -7.518 1.00 77.06 110 GLU A O 1
ATOM 906 N N . GLU A 1 111 ? 5.447 18.798 -7.511 1.00 74.31 111 GLU A N 1
ATOM 907 C CA . GLU A 1 111 ? 4.221 18.883 -8.310 1.00 74.31 111 GLU A CA 1
ATOM 908 C C . GLU A 1 111 ? 4.484 18.452 -9.759 1.00 74.31 111 GLU A C 1
ATOM 910 O O . GLU A 1 111 ? 3.749 17.624 -10.302 1.00 74.31 111 GLU A O 1
ATOM 915 N N . LEU A 1 112 ? 5.592 18.912 -10.352 1.00 72.56 112 LEU A N 1
ATOM 916 C CA . LEU A 1 112 ? 6.023 18.508 -11.697 1.00 72.56 112 LEU A CA 1
ATOM 917 C C . LEU A 1 112 ? 6.329 17.008 -11.781 1.00 72.56 112 LEU A C 1
ATOM 919 O O . LEU A 1 112 ? 5.926 16.340 -12.734 1.00 72.56 112 LEU A O 1
ATOM 923 N N . VAL A 1 113 ? 7.008 16.456 -10.769 1.00 75.81 113 VAL A N 1
ATOM 924 C CA . VAL A 1 113 ? 7.265 15.010 -10.686 1.00 75.81 113 VAL A CA 1
ATOM 925 C C . VAL A 1 113 ? 5.958 14.232 -10.592 1.00 75.81 113 VAL A C 1
ATOM 927 O O . VAL A 1 113 ? 5.788 13.223 -11.276 1.00 75.81 113 VAL A O 1
ATOM 930 N N . SER A 1 114 ? 5.027 14.696 -9.761 1.00 73.69 114 SER A N 1
ATOM 931 C CA . SER A 1 114 ? 3.731 14.043 -9.574 1.00 73.69 114 SER A CA 1
ATOM 932 C C . SER A 1 114 ? 2.904 14.047 -10.860 1.00 73.69 114 SER A C 1
ATOM 934 O O . SER A 1 114 ? 2.369 13.004 -11.245 1.00 73.69 114 SER A O 1
ATOM 936 N N . GLU A 1 115 ? 2.847 15.184 -11.559 1.00 74.12 115 GLU A N 1
ATOM 937 C CA . GLU A 1 115 ? 2.152 15.309 -12.842 1.00 74.12 115 GLU A CA 1
ATOM 938 C C . GLU A 1 115 ? 2.801 14.407 -13.901 1.00 74.12 115 GLU A C 1
ATOM 940 O O . GLU A 1 115 ? 2.106 13.614 -14.543 1.00 74.12 115 GLU A O 1
ATOM 945 N N . GLY A 1 116 ? 4.132 14.426 -14.013 1.00 73.56 116 GLY A N 1
ATOM 946 C CA . GLY A 1 116 ? 4.862 13.574 -14.948 1.00 73.56 116 GLY A CA 1
ATOM 947 C C . GLY A 1 116 ? 4.641 12.079 -14.690 1.00 73.56 116 GLY A C 1
ATOM 948 O O . GLY A 1 116 ? 4.315 11.340 -15.619 1.00 73.56 116 GLY A O 1
ATOM 949 N N . ILE A 1 117 ? 4.695 11.623 -13.431 1.00 77.31 117 ILE A N 1
ATOM 950 C CA . ILE A 1 117 ? 4.413 10.220 -13.076 1.00 77.31 117 ILE A CA 1
ATOM 951 C C . ILE A 1 117 ? 2.965 9.860 -13.427 1.00 77.31 117 ILE A C 1
ATOM 953 O O . ILE A 1 117 ? 2.705 8.765 -13.929 1.00 77.31 117 ILE A O 1
ATOM 957 N N . SER A 1 118 ? 2.020 10.779 -13.204 1.00 74.19 118 SER A N 1
ATOM 958 C CA . SER A 1 118 ? 0.607 10.565 -13.535 1.00 74.19 118 SER A CA 1
ATOM 959 C C . SER A 1 118 ? 0.343 10.462 -15.044 1.00 74.19 118 SER A C 1
ATOM 961 O O . SER A 1 118 ? -0.655 9.862 -15.450 1.00 74.19 118 SER A O 1
ATOM 963 N N . SER A 1 119 ? 1.239 11.013 -15.872 1.00 76.50 119 SER A N 1
ATOM 964 C CA . SER A 1 119 ? 1.159 10.973 -17.336 1.00 76.50 119 SER A CA 1
ATOM 965 C C . SER A 1 119 ? 1.730 9.688 -17.952 1.00 76.50 119 SER A C 1
ATOM 967 O O . SER A 1 119 ? 1.292 9.291 -19.032 1.00 76.50 119 SER A O 1
ATOM 969 N N . LEU A 1 120 ? 2.624 8.976 -17.249 1.00 80.38 120 LEU A N 1
ATOM 970 C CA . LEU A 1 120 ? 3.288 7.764 -17.755 1.00 80.38 120 LEU A CA 1
ATOM 971 C C . LEU A 1 120 ? 2.330 6.672 -18.264 1.00 80.38 120 LEU A C 1
ATOM 973 O O . LEU A 1 120 ? 2.619 6.099 -19.313 1.00 80.38 120 LEU A O 1
ATOM 977 N N . PRO A 1 121 ? 1.185 6.375 -17.613 1.00 79.12 121 PRO A N 1
ATOM 978 C CA . PRO A 1 121 ? 0.237 5.407 -18.156 1.00 79.12 121 PRO A CA 1
ATOM 979 C C . PRO A 1 121 ? -0.265 5.786 -19.554 1.00 79.12 121 PRO A C 1
ATOM 981 O O . PRO A 1 121 ? -0.346 4.924 -20.419 1.00 79.12 121 PRO A O 1
ATOM 984 N N . LYS A 1 122 ? -0.534 7.071 -19.817 1.00 78.62 122 LYS A N 1
ATOM 985 C CA . LYS A 1 122 ? -0.966 7.524 -21.149 1.00 78.62 122 LYS A CA 1
ATOM 986 C C . LYS A 1 122 ? 0.149 7.386 -22.183 1.00 78.62 122 LYS A C 1
ATOM 988 O O . LYS A 1 122 ? -0.113 6.909 -23.283 1.00 78.62 122 LYS A O 1
ATOM 993 N N . ALA A 1 123 ? 1.381 7.708 -21.792 1.00 79.75 123 ALA A N 1
ATOM 994 C CA . ALA A 1 123 ? 2.541 7.512 -22.649 1.00 79.75 123 ALA A CA 1
ATOM 995 C C . ALA A 1 123 ? 2.722 6.033 -23.015 1.00 79.75 123 ALA A C 1
ATOM 997 O O . ALA A 1 123 ? 2.896 5.713 -24.184 1.00 79.75 123 ALA A O 1
ATOM 998 N N . ILE A 1 124 ? 2.587 5.112 -22.053 1.00 81.56 124 ILE A N 1
ATOM 999 C CA . ILE A 1 124 ? 2.630 3.661 -22.308 1.00 81.56 124 ILE A CA 1
ATOM 1000 C C . ILE A 1 124 ? 1.505 3.228 -23.261 1.00 81.56 124 ILE A C 1
ATOM 1002 O O . ILE A 1 124 ? 1.727 2.394 -24.137 1.00 81.56 124 ILE A O 1
ATOM 1006 N N . GLU A 1 125 ? 0.303 3.788 -23.102 1.00 82.50 125 GLU A N 1
ATOM 1007 C CA . GLU A 1 125 ? -0.855 3.483 -23.948 1.00 82.50 125 GLU A CA 1
ATOM 1008 C C . GLU A 1 125 ? -0.600 3.812 -25.421 1.00 82.50 125 GLU A C 1
ATOM 1010 O O . GLU A 1 125 ? -0.929 3.021 -26.308 1.00 82.50 125 GLU A O 1
ATOM 1015 N N . LYS A 1 126 ? -0.015 4.980 -25.688 1.00 81.88 126 LYS A N 1
ATOM 1016 C CA . LYS A 1 126 ? 0.119 5.518 -27.044 1.00 81.88 126 LYS A CA 1
ATOM 1017 C C . LYS A 1 126 ? 1.485 5.269 -27.676 1.00 81.88 126 LYS A C 1
ATOM 1019 O O . LYS A 1 126 ? 1.599 5.329 -28.900 1.00 81.88 126 LYS A O 1
ATOM 1024 N N . PHE A 1 127 ? 2.487 4.902 -26.880 1.00 82.00 127 PHE A N 1
ATOM 1025 C CA . PHE A 1 127 ? 3.825 4.611 -27.372 1.00 82.00 127 PHE A CA 1
ATOM 1026 C C . PHE A 1 127 ? 3.814 3.500 -28.428 1.00 82.00 127 PHE A C 1
ATOM 1028 O O . PHE A 1 127 ? 3.154 2.457 -28.294 1.00 82.00 127 PHE A O 1
ATOM 1035 N N . ASN A 1 128 ? 4.573 3.752 -29.493 1.00 80.19 128 ASN A N 1
ATOM 1036 C CA . ASN A 1 128 ? 4.873 2.790 -30.535 1.00 80.19 128 ASN A CA 1
ATOM 1037 C C . ASN A 1 128 ? 6.364 2.423 -30.442 1.00 80.19 128 ASN A C 1
ATOM 1039 O O . ASN A 1 128 ? 7.199 3.269 -30.758 1.00 80.19 128 ASN A O 1
ATOM 1043 N N . PRO A 1 129 ? 6.725 1.191 -30.045 1.00 76.19 129 PRO A N 1
ATOM 1044 C CA . PRO A 1 129 ? 8.126 0.793 -29.921 1.00 76.19 129 PRO A CA 1
ATOM 1045 C C . PRO A 1 129 ? 8.888 0.801 -31.257 1.00 76.19 129 PRO A C 1
ATOM 1047 O O . PRO A 1 129 ? 10.114 0.839 -31.244 1.00 76.19 129 PRO A O 1
ATOM 1050 N N . ASP A 1 130 ? 8.187 0.817 -32.396 1.00 77.75 130 ASP A N 1
ATOM 1051 C CA . ASP A 1 130 ? 8.798 0.780 -33.728 1.00 77.75 130 ASP A CA 1
ATOM 1052 C C . ASP A 1 130 ? 9.121 2.181 -34.292 1.00 77.75 130 ASP A C 1
ATOM 1054 O O . ASP A 1 130 ? 9.722 2.298 -35.355 1.00 77.75 130 ASP A O 1
ATOM 1058 N N . CYS A 1 131 ? 8.767 3.270 -33.592 1.00 72.06 131 CYS A N 1
ATOM 1059 C CA . CYS A 1 131 ? 8.962 4.641 -34.093 1.00 72.06 131 CYS A CA 1
ATOM 1060 C C . 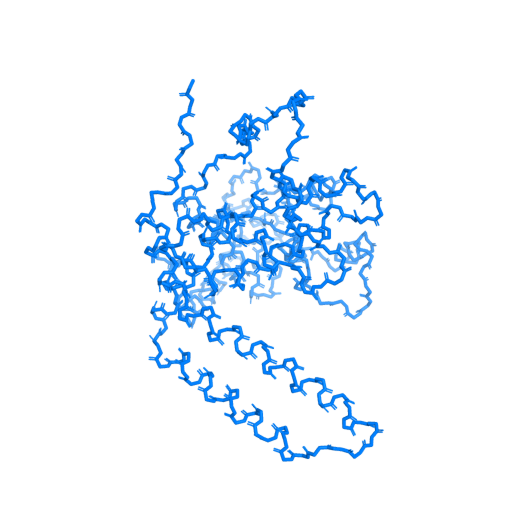CYS A 1 131 ? 10.389 5.202 -33.917 1.00 72.06 131 CYS A C 1
ATOM 1062 O O . CYS A 1 131 ? 10.603 6.400 -34.093 1.00 72.06 131 CYS A O 1
ATOM 1064 N N . GLY A 1 132 ? 11.359 4.374 -33.516 1.00 64.00 132 GLY A N 1
ATOM 1065 C CA . GLY A 1 132 ? 12.758 4.771 -33.298 1.00 64.00 132 GLY A CA 1
ATOM 1066 C C . GLY A 1 132 ? 13.006 5.657 -32.067 1.00 64.00 132 GLY A C 1
ATOM 1067 O O . GLY A 1 132 ? 14.154 5.818 -31.658 1.00 64.00 132 GLY A O 1
ATOM 1068 N N . SER A 1 133 ? 11.955 6.196 -31.438 1.00 66.31 133 SER A N 1
ATOM 1069 C CA . SER A 1 133 ? 12.054 6.933 -30.175 1.00 66.31 133 SER A CA 1
ATOM 1070 C C . SER A 1 133 ? 12.000 5.995 -28.968 1.00 66.31 133 SER A C 1
ATOM 1072 O O . SER A 1 133 ? 11.352 4.948 -28.995 1.00 66.31 133 SER A O 1
ATOM 1074 N N . THR A 1 134 ? 12.681 6.367 -27.884 1.00 70.94 134 THR A N 1
ATOM 1075 C CA . THR A 1 134 ? 12.579 5.626 -26.620 1.00 70.94 134 THR A CA 1
ATOM 1076 C C . THR A 1 134 ? 11.328 6.059 -25.853 1.00 70.94 134 THR A C 1
ATOM 1078 O O . THR A 1 134 ? 10.907 7.213 -25.946 1.00 70.94 134 THR A O 1
ATOM 1081 N N . LEU A 1 135 ? 10.741 5.158 -25.058 1.00 64.81 135 LEU A N 1
ATOM 1082 C CA . LEU A 1 135 ? 9.587 5.480 -24.209 1.00 64.81 135 LEU A CA 1
ATOM 1083 C C . LEU A 1 135 ? 9.825 6.710 -23.301 1.00 64.81 135 LEU A C 1
ATOM 1085 O O . LEU A 1 135 ? 8.914 7.539 -23.224 1.00 64.81 135 LEU A O 1
ATOM 1089 N N . PRO A 1 136 ? 11.008 6.901 -22.676 1.00 63.28 136 PRO A N 1
ATOM 1090 C CA . PRO A 1 136 ? 11.346 8.153 -21.999 1.00 63.28 136 PRO A CA 1
ATOM 1091 C C . PRO A 1 136 ? 11.142 9.385 -22.894 1.00 63.28 136 PRO A C 1
ATOM 1093 O O . PRO A 1 136 ? 10.385 10.290 -22.548 1.00 63.28 136 PRO A O 1
ATOM 1096 N N . THR A 1 137 ? 11.746 9.393 -24.087 1.00 61.66 137 THR A N 1
ATOM 1097 C CA . THR A 1 137 ? 11.663 10.508 -25.045 1.00 61.66 137 THR A CA 1
ATOM 1098 C C . THR A 1 137 ? 10.217 10.804 -25.453 1.00 61.66 137 THR A C 1
ATOM 1100 O O . THR A 1 137 ? 9.795 11.961 -25.452 1.00 61.66 137 THR A O 1
ATOM 1103 N N . TYR A 1 138 ? 9.433 9.760 -25.735 1.00 61.75 138 TYR A N 1
ATOM 1104 C CA . TYR A 1 138 ? 8.022 9.890 -26.100 1.00 61.75 138 TYR A CA 1
ATOM 1105 C C . TYR A 1 138 ? 7.174 10.461 -24.956 1.00 61.75 138 TYR A C 1
ATOM 1107 O O . TYR A 1 138 ? 6.381 11.380 -25.167 1.00 61.75 138 TYR A O 1
ATOM 1115 N N . SER A 1 139 ? 7.399 9.975 -23.731 1.00 58.41 139 SER A N 1
ATOM 1116 C CA . SER A 1 139 ? 6.690 10.422 -22.522 1.00 58.41 139 SER A CA 1
ATOM 1117 C C . SER A 1 139 ? 6.921 11.904 -22.220 1.00 58.41 139 SER A C 1
ATOM 1119 O O . SER A 1 139 ? 6.041 12.562 -21.670 1.00 58.41 139 SER A O 1
ATOM 1121 N N . GLY A 1 140 ? 8.082 12.443 -22.608 1.00 55.44 140 GLY A N 1
ATOM 1122 C CA . GLY A 1 140 ? 8.316 13.884 -22.620 1.00 55.44 140 GLY A CA 1
ATOM 1123 C C . GLY A 1 140 ? 7.361 14.589 -23.587 1.00 55.44 140 GLY A C 1
ATOM 1124 O O . GLY A 1 140 ? 6.593 15.447 -23.188 1.00 55.44 140 GLY A O 1
ATOM 1125 N N . SER A 1 141 ? 7.319 14.191 -24.854 1.00 54.03 141 SER A N 1
ATOM 1126 C CA . SER A 1 141 ? 6.576 14.933 -25.889 1.00 54.03 141 SER A CA 1
ATOM 1127 C C . SER A 1 141 ? 5.044 15.009 -25.720 1.00 54.03 141 SER A C 1
ATOM 1129 O O . SER A 1 141 ? 4.412 15.905 -26.283 1.00 54.03 141 SER A O 1
ATOM 1131 N N . GLU A 1 142 ? 4.426 14.107 -24.948 1.00 48.66 142 GLU A N 1
ATOM 1132 C CA . GLU A 1 142 ? 2.965 13.931 -24.914 1.00 48.66 142 GLU A CA 1
ATOM 1133 C C . GLU A 1 142 ? 2.207 14.848 -23.925 1.00 48.66 142 GLU A C 1
ATOM 1135 O O . GLU A 1 142 ? 0.977 14.892 -23.897 1.00 48.66 142 GLU A O 1
ATOM 1140 N N . ASN A 1 143 ? 2.919 15.652 -23.137 1.00 48.91 143 ASN A N 1
ATOM 1141 C CA . ASN A 1 143 ? 2.325 16.507 -22.098 1.00 48.91 143 ASN A CA 1
ATOM 1142 C C . ASN A 1 143 ? 1.871 17.905 -22.576 1.00 48.91 143 ASN A C 1
ATOM 1144 O O . ASN A 1 143 ? 1.527 18.762 -21.764 1.00 48.91 143 ASN A O 1
ATOM 1148 N N . LYS A 1 144 ? 1.795 18.142 -23.892 1.00 44.50 144 LYS A N 1
ATOM 1149 C CA . LYS A 1 144 ? 1.510 19.470 -24.477 1.00 44.50 144 LYS A CA 1
ATOM 1150 C C . LYS A 1 144 ? 0.085 20.004 -24.240 1.00 44.50 144 LYS A C 1
ATOM 1152 O O . LYS A 1 144 ? -0.141 21.199 -24.394 1.00 44.50 144 LYS A O 1
ATOM 1157 N N . GLU A 1 145 ? -0.878 19.166 -23.847 1.00 39.34 145 GLU A N 1
ATOM 1158 C CA . GLU A 1 145 ? -2.300 19.563 -23.789 1.00 39.34 145 GLU A CA 1
ATOM 1159 C C . GLU A 1 145 ? -2.761 20.186 -22.456 1.00 39.34 145 GLU A C 1
ATOM 1161 O O . GLU A 1 145 ? -3.842 20.776 -22.397 1.00 39.34 145 GLU A O 1
ATOM 1166 N N . LYS A 1 146 ? -1.961 20.130 -21.380 1.00 40.56 146 LYS A N 1
ATOM 1167 C CA . LYS A 1 146 ? -2.248 20.882 -20.145 1.00 40.56 146 LYS A CA 1
ATOM 1168 C C . LYS A 1 146 ? -1.373 22.132 -20.098 1.00 40.56 146 LYS A C 1
ATOM 1170 O O . LYS A 1 146 ? -0.154 22.041 -20.023 1.00 40.56 146 LYS A O 1
ATOM 1175 N N . LYS A 1 147 ? -2.025 23.298 -20.099 1.00 39.44 147 LYS A N 1
ATOM 1176 C CA . LYS A 1 147 ? -1.482 24.657 -20.300 1.00 39.4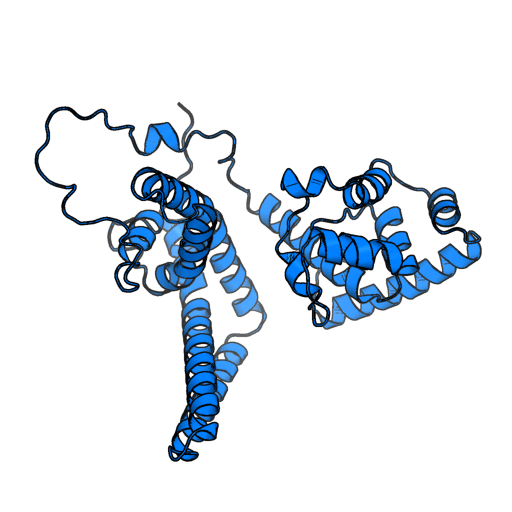4 147 LYS A CA 1
ATOM 1177 C C . LYS A 1 147 ? -0.274 25.126 -19.460 1.00 39.44 147 LYS A C 1
ATOM 1179 O O . LYS A 1 147 ? 0.064 26.288 -19.598 1.00 39.44 147 LYS A O 1
ATOM 1184 N N . ASN A 1 148 ? 0.404 24.307 -18.655 1.00 37.44 148 ASN A N 1
ATOM 1185 C CA . ASN A 1 148 ? 1.545 24.759 -17.844 1.00 37.44 148 ASN A CA 1
ATOM 1186 C C . ASN A 1 148 ? 2.776 23.834 -17.825 1.00 37.44 148 ASN A C 1
ATOM 1188 O O . ASN A 1 148 ? 3.734 24.162 -17.129 1.00 37.44 148 ASN A O 1
ATOM 1192 N N . VAL A 1 149 ? 2.812 22.721 -18.573 1.00 37.88 149 VAL A N 1
ATOM 1193 C CA . VAL A 1 149 ? 4.022 21.874 -18.616 1.00 37.88 149 VAL A CA 1
ATOM 1194 C C . VAL A 1 149 ? 4.302 21.383 -20.039 1.00 37.88 149 VAL A C 1
ATOM 1196 O O . VAL A 1 149 ? 3.934 20.281 -20.435 1.00 37.88 149 VAL A O 1
ATOM 1199 N N . VAL A 1 150 ? 4.955 22.234 -20.833 1.00 37.78 150 VAL A N 1
ATOM 1200 C CA . VAL A 1 150 ? 5.458 21.888 -22.170 1.00 37.78 150 VAL A CA 1
ATOM 1201 C C . VAL A 1 150 ? 6.738 21.087 -21.999 1.00 37.78 150 VAL A C 1
ATOM 1203 O O . VAL A 1 150 ? 7.787 21.682 -21.795 1.00 37.78 150 VAL A O 1
ATOM 1206 N N . TYR A 1 151 ? 6.673 19.761 -22.085 1.00 40.88 151 TYR A N 1
ATOM 1207 C CA . TYR A 1 151 ? 7.864 18.918 -22.184 1.00 40.88 151 TYR A CA 1
ATOM 1208 C C . TYR A 1 151 ? 8.340 18.879 -23.652 1.00 40.88 151 TYR A C 1
ATOM 1210 O O . TYR A 1 151 ? 7.623 18.410 -24.534 1.00 40.88 151 TYR A O 1
ATOM 1218 N N . TYR A 1 152 ? 9.537 19.426 -23.885 1.00 35.84 152 TYR A N 1
ATOM 1219 C CA . TYR A 1 152 ? 10.216 19.630 -25.174 1.00 35.84 152 TYR A CA 1
ATOM 1220 C C . TYR A 1 152 ? 9.437 20.438 -26.228 1.00 35.84 152 TYR A C 1
ATOM 1222 O O . TYR A 1 152 ? 8.580 19.942 -26.970 1.00 35.84 152 TYR A O 1
ATOM 1230 N N . ASP A 1 153 ? 9.802 21.717 -26.314 1.00 34.38 153 ASP A N 1
ATOM 1231 C CA . ASP A 1 153 ? 9.576 22.522 -27.505 1.00 34.38 153 ASP A CA 1
ATOM 1232 C C . ASP A 1 153 ? 10.552 22.076 -28.609 1.00 34.38 153 ASP A C 1
ATOM 1234 O O . ASP A 1 153 ? 11.730 21.820 -28.355 1.00 34.38 153 ASP A O 1
ATOM 1238 N N . ASN A 1 154 ? 10.047 21.963 -29.837 1.00 33.91 154 ASN A N 1
ATOM 1239 C CA . ASN A 1 154 ? 10.812 21.542 -31.018 1.00 33.91 154 ASN A CA 1
ATOM 1240 C C . ASN A 1 154 ? 11.801 22.628 -31.495 1.00 33.91 154 ASN A C 1
ATOM 1242 O O . ASN A 1 154 ? 12.446 22.466 -32.526 1.00 33.91 154 ASN A O 1
ATOM 1246 N N . SER A 1 155 ? 11.928 23.731 -30.759 1.00 34.22 155 SER A N 1
ATOM 1247 C CA . SER A 1 155 ? 12.846 24.839 -31.033 1.00 34.22 155 SER A CA 1
ATOM 1248 C C . SER A 1 155 ? 14.307 24.543 -30.665 1.00 34.22 155 SER A C 1
ATOM 1250 O O . SER A 1 155 ? 15.189 25.282 -31.080 1.00 34.22 155 SER A O 1
ATOM 1252 N N . TYR A 1 156 ? 14.599 23.440 -29.965 1.00 38.34 156 TYR A N 1
ATOM 1253 C CA . TYR A 1 156 ? 15.964 23.070 -29.551 1.00 38.34 156 TYR A CA 1
ATOM 1254 C C . TYR A 1 156 ? 16.757 22.229 -30.567 1.00 38.34 156 TYR A C 1
ATOM 1256 O O . TYR A 1 156 ? 17.774 21.635 -30.207 1.00 38.34 156 TYR A O 1
ATOM 1264 N N . GLN A 1 157 ? 16.305 22.145 -31.823 1.00 34.69 157 GLN A N 1
ATOM 1265 C CA . GLN A 1 157 ? 17.033 21.421 -32.872 1.00 34.69 157 GLN A CA 1
ATOM 1266 C C . GLN A 1 157 ? 17.828 22.286 -33.849 1.00 34.69 157 GLN A C 1
ATOM 1268 O O . GLN A 1 157 ? 18.529 21.695 -34.661 1.00 34.69 157 GLN A O 1
ATOM 1273 N N . ASN A 1 158 ? 17.820 23.620 -33.754 1.00 35.28 158 ASN A N 1
ATOM 1274 C CA . ASN A 1 158 ? 18.615 24.442 -34.671 1.00 35.28 158 ASN A CA 1
ATOM 1275 C C . ASN A 1 158 ? 19.491 25.480 -33.956 1.00 35.28 158 ASN A C 1
ATOM 1277 O O . ASN A 1 158 ? 19.009 26.281 -33.161 1.00 35.28 158 ASN A O 1
ATOM 1281 N N . ASP A 1 159 ? 20.768 25.431 -34.341 1.00 37.31 159 ASP A N 1
ATOM 1282 C CA . ASP A 1 159 ? 21.711 26.543 -34.476 1.00 37.31 159 ASP A CA 1
ATOM 1283 C C . ASP A 1 159 ? 22.204 27.290 -33.237 1.00 37.31 159 ASP A C 1
ATOM 1285 O O . ASP A 1 159 ? 22.124 28.507 -33.206 1.00 37.31 159 ASP A O 1
ATOM 1289 N N . ASP A 1 160 ? 22.887 26.612 -32.309 1.00 34.47 160 ASP A N 1
ATOM 1290 C CA . ASP A 1 160 ? 23.945 27.303 -31.558 1.00 34.47 160 ASP A CA 1
ATOM 1291 C C . ASP A 1 160 ? 25.177 26.418 -31.331 1.00 34.47 160 ASP A C 1
ATOM 1293 O O . ASP A 1 160 ? 25.183 25.434 -30.584 1.00 34.47 160 ASP A O 1
ATOM 1297 N N . LYS A 1 161 ? 26.254 26.811 -32.022 1.00 41.22 161 LYS A N 1
ATOM 1298 C CA . LYS A 1 161 ? 27.637 26.477 -31.686 1.00 41.22 161 LYS A CA 1
ATOM 1299 C C . LYS A 1 161 ? 27.896 26.996 -30.269 1.00 41.22 161 LYS A C 1
ATOM 1301 O O . LYS A 1 161 ? 27.579 28.136 -29.974 1.00 41.22 161 LYS A O 1
ATOM 1306 N N . GLU A 1 162 ? 28.519 26.172 -29.432 1.00 35.47 162 GLU A N 1
ATOM 1307 C CA . GLU A 1 162 ? 28.988 26.543 -28.088 1.00 35.47 162 GLU A CA 1
ATOM 1308 C C . GLU A 1 162 ? 27.906 26.687 -27.008 1.00 35.47 162 GLU A C 1
ATOM 1310 O O . GLU A 1 162 ? 27.731 27.723 -26.378 1.00 35.47 162 GLU A O 1
ATOM 1315 N N . ASN A 1 163 ? 27.266 25.577 -26.652 1.00 28.52 163 ASN A N 1
ATOM 1316 C CA . ASN A 1 163 ? 26.827 25.409 -25.273 1.00 28.52 163 ASN A CA 1
ATOM 1317 C C . ASN A 1 163 ? 27.231 24.027 -24.793 1.00 28.52 163 ASN A C 1
ATOM 1319 O O . ASN A 1 163 ? 27.035 23.040 -25.497 1.00 28.52 163 ASN A O 1
ATOM 1323 N N . LYS A 1 164 ? 27.847 23.976 -23.608 1.00 32.38 164 LYS A N 1
ATOM 1324 C CA . LYS A 1 164 ? 28.280 22.752 -22.930 1.00 32.38 164 LYS A CA 1
ATOM 1325 C C . LYS A 1 164 ? 27.099 21.791 -22.852 1.00 32.38 164 LYS A C 1
ATOM 1327 O O . LYS A 1 164 ? 26.266 21.880 -21.952 1.00 32.38 164 LYS A O 1
ATOM 1332 N N . SER A 1 165 ? 27.030 20.885 -23.819 1.00 31.25 165 SER A N 1
ATOM 1333 C CA . SER A 1 165 ? 26.148 19.740 -23.804 1.00 31.25 165 SER A CA 1
ATOM 1334 C C . SER A 1 165 ? 26.608 18.877 -22.641 1.00 31.25 165 SER A C 1
ATOM 1336 O O . SER A 1 165 ? 27.526 18.075 -22.793 1.00 31.25 165 SER A O 1
ATOM 1338 N N . TYR A 1 166 ? 25.999 19.052 -21.469 1.00 31.19 166 TYR A N 1
ATOM 1339 C CA . TYR A 1 166 ? 25.940 17.955 -20.518 1.00 31.19 166 TYR A CA 1
ATOM 1340 C C . TYR A 1 166 ? 25.217 16.843 -21.265 1.00 31.19 166 TYR A C 1
ATOM 1342 O O . TYR A 1 166 ? 24.007 16.913 -21.496 1.00 31.19 166 TYR A O 1
ATOM 1350 N N . SER A 1 167 ? 25.993 15.895 -21.783 1.00 33.62 167 SER A N 1
ATOM 1351 C CA . SER A 1 167 ? 25.451 14.765 -22.512 1.00 33.62 167 SER A CA 1
ATOM 1352 C C . SER A 1 167 ? 24.447 14.091 -21.589 1.00 33.62 167 SER A C 1
ATOM 1354 O O . SER A 1 167 ? 24.745 13.860 -20.419 1.00 33.62 167 SER A O 1
ATOM 1356 N N . LEU A 1 168 ? 23.258 13.759 -22.093 1.00 35.97 168 LEU A N 1
ATOM 1357 C CA . LEU A 1 168 ? 22.253 13.000 -21.342 1.00 35.97 168 LEU A CA 1
ATOM 1358 C C . LEU A 1 168 ? 22.867 11.722 -20.713 1.00 35.97 168 LEU A C 1
ATOM 1360 O O . LEU A 1 168 ? 22.370 11.235 -19.704 1.00 35.97 168 LEU A O 1
ATOM 1364 N N . LEU A 1 169 ? 23.972 11.209 -21.285 1.00 34.00 169 LEU A N 1
ATOM 1365 C CA . LEU A 1 169 ? 24.785 10.124 -20.728 1.00 34.00 169 LEU A CA 1
ATOM 1366 C C . LEU A 1 169 ? 25.583 10.495 -19.465 1.00 34.00 169 LEU A C 1
ATOM 1368 O O . LEU A 1 169 ? 25.734 9.640 -18.599 1.00 34.00 169 LEU A O 1
ATOM 1372 N N . GLU A 1 170 ? 26.111 11.715 -19.339 1.00 32.03 170 GLU A N 1
ATOM 1373 C CA . GLU A 1 170 ? 26.982 12.111 -18.218 1.00 32.03 170 GLU A CA 1
ATOM 1374 C C . GLU A 1 170 ? 26.213 12.276 -16.901 1.00 32.03 170 GLU A C 1
ATOM 1376 O O . GLU A 1 170 ? 26.784 12.084 -15.833 1.00 32.03 170 GLU A O 1
ATOM 1381 N N . THR A 1 171 ? 24.912 12.588 -16.955 1.00 38.19 171 THR A N 1
ATOM 1382 C CA . THR A 1 171 ? 24.105 12.911 -15.759 1.00 38.19 171 THR A CA 1
ATOM 1383 C C . THR A 1 171 ? 23.148 11.801 -15.318 1.00 38.19 171 THR A C 1
ATOM 1385 O O . THR A 1 171 ? 22.530 11.914 -14.265 1.00 38.19 171 THR A O 1
ATOM 1388 N N . LEU A 1 172 ? 23.029 10.705 -16.078 1.00 36.59 172 LEU A N 1
ATOM 1389 C CA . LEU A 1 172 ? 22.317 9.503 -15.621 1.00 36.59 172 LEU A CA 1
ATOM 1390 C C . LEU A 1 172 ? 23.146 8.689 -14.607 1.00 36.59 172 LEU A C 1
ATOM 1392 O O . LEU A 1 172 ? 22.612 7.768 -13.990 1.00 36.59 172 LEU A O 1
ATOM 1396 N N . HIS A 1 173 ? 24.425 9.035 -14.402 1.00 38.44 173 HIS A N 1
ATOM 1397 C CA . HIS A 1 173 ? 25.387 8.392 -13.491 1.00 38.44 173 HIS A CA 1
ATOM 1398 C C . HIS A 1 173 ? 25.225 8.797 -12.015 1.00 38.44 173 HIS A C 1
ATOM 1400 O O . HIS A 1 173 ? 26.210 8.875 -11.289 1.00 38.44 173 HIS A O 1
ATOM 1406 N N . ASP A 1 174 ? 23.996 9.020 -11.546 1.00 40.62 174 ASP A N 1
ATOM 1407 C CA . ASP A 1 174 ? 23.741 9.117 -10.106 1.00 40.62 174 ASP A CA 1
ATOM 1408 C C . ASP A 1 174 ? 23.816 7.719 -9.472 1.00 40.62 174 ASP A C 1
ATOM 1410 O O . ASP A 1 174 ? 23.210 6.766 -9.963 1.00 40.62 174 ASP A O 1
ATOM 1414 N N . GLU A 1 175 ? 24.504 7.591 -8.336 1.00 40.88 175 GLU A N 1
ATOM 1415 C CA . GLU A 1 175 ? 24.502 6.375 -7.502 1.00 40.88 175 GLU A CA 1
ATOM 1416 C C . GLU A 1 175 ? 23.081 5.997 -7.019 1.00 40.88 175 GLU A C 1
ATOM 1418 O O . GLU A 1 175 ? 22.836 4.865 -6.612 1.00 40.88 175 GLU A O 1
ATOM 1423 N N . GLU A 1 176 ? 22.109 6.912 -7.130 1.00 39.22 176 GLU A N 1
ATOM 1424 C CA . GLU A 1 176 ? 20.678 6.668 -6.897 1.00 39.22 176 GLU A CA 1
ATOM 1425 C C . GLU A 1 176 ? 19.947 5.988 -8.082 1.00 39.22 176 GLU A C 1
ATOM 1427 O O . GLU A 1 176 ? 18.791 5.581 -7.936 1.00 39.22 176 GLU A O 1
ATOM 1432 N N . ASN A 1 177 ? 20.594 5.834 -9.248 1.00 40.47 177 ASN A N 1
ATOM 1433 C CA . ASN A 1 177 ? 20.072 5.153 -10.446 1.00 40.47 177 ASN A CA 1
ATOM 1434 C C . ASN A 1 177 ? 20.462 3.665 -10.525 1.00 40.47 177 ASN A C 1
ATOM 1436 O O . ASN A 1 177 ? 20.488 3.088 -11.615 1.00 40.47 177 ASN A O 1
ATOM 1440 N N . VAL A 1 178 ? 20.748 3.011 -9.394 1.00 49.72 178 VAL A N 1
ATOM 1441 C CA . VAL A 1 178 ? 20.875 1.546 -9.376 1.00 49.72 178 VAL A CA 1
ATOM 1442 C C . VAL A 1 178 ? 19.567 0.953 -9.902 1.00 49.72 178 VAL A C 1
ATOM 1444 O O . VAL A 1 178 ? 18.505 1.161 -9.312 1.00 49.72 178 VAL A O 1
ATOM 1447 N N . GLU A 1 179 ? 19.638 0.248 -11.035 1.00 51.44 179 GLU A N 1
ATOM 1448 C CA . GLU A 1 179 ? 18.511 -0.498 -11.590 1.00 51.44 179 GLU A CA 1
ATOM 1449 C C . GLU A 1 179 ? 17.882 -1.338 -10.481 1.00 51.44 179 GLU A C 1
ATOM 1451 O O . GLU A 1 179 ? 18.528 -2.232 -9.930 1.00 51.44 179 GLU A O 1
ATOM 1456 N N . LEU A 1 180 ? 16.612 -1.068 -10.162 1.00 53.78 180 LEU A N 1
ATOM 1457 C CA . LEU A 1 180 ? 15.862 -1.976 -9.313 1.00 53.78 180 LEU A CA 1
ATOM 1458 C C . LEU A 1 180 ? 15.702 -3.279 -10.088 1.00 53.78 180 LEU A C 1
ATOM 1460 O O . LEU A 1 180 ? 14.940 -3.355 -11.055 1.00 53.78 180 LEU A O 1
ATOM 1464 N N . THR A 1 181 ? 16.430 -4.312 -9.680 1.00 64.88 181 THR A N 1
ATOM 1465 C CA . THR A 1 181 ? 16.286 -5.631 -10.282 1.00 64.88 181 THR A CA 1
ATOM 1466 C C . THR A 1 181 ? 14.834 -6.083 -10.126 1.00 64.88 181 THR A C 1
ATOM 1468 O O . THR A 1 181 ? 14.133 -5.712 -9.178 1.00 64.88 181 THR A O 1
ATOM 1471 N N . ALA A 1 182 ? 14.351 -6.934 -11.034 1.00 59.41 182 ALA A N 1
ATOM 1472 C CA . ALA A 1 182 ? 13.012 -7.513 -10.905 1.00 59.41 182 ALA A CA 1
ATOM 1473 C C . ALA A 1 182 ? 12.800 -8.180 -9.528 1.00 59.41 182 ALA A C 1
ATOM 1475 O O . ALA A 1 182 ? 11.675 -8.273 -9.043 1.00 59.41 182 ALA A O 1
ATOM 1476 N N . GLU A 1 183 ? 13.879 -8.627 -8.886 1.00 65.06 183 GLU A N 1
ATOM 1477 C CA . GLU A 1 183 ? 13.881 -9.147 -7.525 1.00 65.06 183 GLU A CA 1
ATOM 1478 C C . GLU A 1 183 ? 13.671 -8.065 -6.461 1.00 65.06 183 GLU A C 1
ATOM 1480 O O . GLU A 1 183 ? 12.821 -8.246 -5.592 1.00 65.06 183 GLU A O 1
ATOM 1485 N N . GLN A 1 184 ? 14.340 -6.916 -6.565 1.00 67.00 184 GLN A N 1
ATOM 1486 C CA . GLN A 1 184 ? 14.119 -5.780 -5.665 1.00 67.00 184 GLN A CA 1
ATOM 1487 C C . GLN A 1 184 ? 12.691 -5.228 -5.777 1.00 67.00 184 GLN A C 1
ATOM 1489 O O . GLN A 1 184 ? 12.075 -4.906 -4.759 1.00 67.00 184 GLN A O 1
ATOM 1494 N N . ILE A 1 185 ? 12.121 -5.192 -6.988 1.00 65.69 185 ILE A N 1
ATOM 1495 C CA . ILE A 1 185 ? 10.714 -4.810 -7.202 1.00 65.69 185 ILE A CA 1
ATOM 1496 C C . ILE A 1 185 ? 9.776 -5.832 -6.551 1.00 65.69 185 ILE A C 1
ATOM 1498 O O . ILE A 1 185 ? 8.882 -5.451 -5.797 1.00 65.69 185 ILE A O 1
ATOM 1502 N N . ARG A 1 186 ? 9.999 -7.137 -6.776 1.00 69.25 186 ARG A N 1
ATOM 1503 C CA . ARG A 1 186 ? 9.209 -8.202 -6.128 1.00 69.25 186 ARG A CA 1
ATOM 1504 C C . ARG A 1 186 ? 9.291 -8.126 -4.607 1.00 69.25 186 ARG A C 1
ATOM 1506 O O . ARG A 1 186 ? 8.268 -8.270 -3.946 1.00 69.25 186 ARG A O 1
ATOM 1513 N N . HIS A 1 187 ? 10.481 -7.883 -4.065 1.00 72.19 187 HIS A N 1
ATOM 1514 C CA . HIS A 1 187 ? 10.692 -7.725 -2.632 1.00 72.19 187 HIS A CA 1
ATOM 1515 C C . HIS A 1 187 ? 9.919 -6.515 -2.094 1.00 72.19 187 HIS A C 1
ATOM 1517 O O . HIS A 1 187 ? 9.188 -6.637 -1.113 1.00 72.19 187 HIS A O 1
ATOM 1523 N N . ARG A 1 188 ? 10.003 -5.360 -2.767 1.00 74.25 188 ARG A N 1
ATOM 1524 C CA . ARG A 1 188 ? 9.255 -4.153 -2.384 1.00 74.25 188 ARG A CA 1
ATOM 1525 C C . ARG A 1 188 ? 7.743 -4.387 -2.414 1.00 74.25 188 ARG A C 1
ATOM 1527 O O . ARG A 1 188 ? 7.055 -4.033 -1.458 1.00 74.25 188 ARG A O 1
ATOM 1534 N N . ASP A 1 189 ? 7.238 -5.035 -3.462 1.00 73.69 189 ASP A N 1
ATOM 1535 C CA . ASP A 1 189 ? 5.826 -5.408 -3.587 1.00 73.69 189 ASP A CA 1
ATOM 1536 C C . ASP A 1 189 ? 5.391 -6.358 -2.463 1.00 73.69 189 ASP A C 1
ATOM 1538 O O . ASP A 1 189 ? 4.329 -6.163 -1.869 1.00 73.69 189 ASP A O 1
ATOM 1542 N N . ALA A 1 190 ? 6.215 -7.356 -2.135 1.00 77.88 190 ALA A N 1
ATOM 1543 C CA . ALA A 1 190 ? 5.941 -8.289 -1.049 1.00 77.88 190 ALA A CA 1
ATOM 1544 C C . ALA A 1 190 ? 5.885 -7.574 0.308 1.00 77.88 190 ALA A C 1
ATOM 1546 O O . ALA A 1 190 ? 4.958 -7.811 1.084 1.00 77.88 190 ALA A O 1
ATOM 1547 N N . VAL A 1 191 ? 6.811 -6.646 0.571 1.00 81.81 191 VAL A N 1
ATOM 1548 C CA . VAL A 1 191 ? 6.817 -5.828 1.793 1.00 81.81 191 VAL A CA 1
ATOM 1549 C C . VAL A 1 191 ? 5.549 -4.979 1.890 1.00 81.81 191 VAL A C 1
ATOM 1551 O O . VAL A 1 191 ? 4.886 -4.993 2.926 1.00 81.81 191 VAL A O 1
ATOM 1554 N N . ILE A 1 192 ? 5.163 -4.282 0.815 1.00 80.31 192 ILE A N 1
ATOM 1555 C CA . ILE A 1 192 ? 3.956 -3.438 0.796 1.00 80.31 192 ILE A CA 1
ATOM 1556 C C . ILE A 1 192 ? 2.698 -4.280 1.027 1.00 80.31 192 ILE A C 1
ATOM 1558 O O . ILE A 1 192 ? 1.862 -3.928 1.860 1.00 80.31 192 ILE A O 1
ATOM 1562 N N . GLN A 1 193 ? 2.559 -5.401 0.316 1.00 82.25 193 GLN A N 1
ATOM 1563 C CA . GLN A 1 193 ? 1.385 -6.262 0.450 1.00 82.25 193 GLN A CA 1
ATOM 1564 C C . GLN A 1 193 ? 1.306 -6.903 1.839 1.00 82.25 193 GLN A C 1
ATOM 1566 O O . GLN A 1 193 ? 0.218 -6.977 2.408 1.00 82.25 193 GLN A O 1
ATOM 1571 N N . THR A 1 194 ? 2.445 -7.307 2.407 1.00 85.38 194 THR A N 1
ATOM 1572 C CA . THR A 1 194 ? 2.518 -7.861 3.766 1.00 85.38 194 THR A CA 1
ATOM 1573 C C . THR A 1 194 ? 2.131 -6.810 4.801 1.00 85.38 194 THR A C 1
ATOM 1575 O O . THR A 1 194 ? 1.283 -7.074 5.649 1.00 85.38 194 THR A O 1
ATOM 1578 N N . ASN A 1 195 ? 2.674 -5.593 4.699 1.00 88.12 195 ASN A N 1
ATOM 1579 C CA . ASN A 1 195 ? 2.318 -4.475 5.574 1.00 88.12 195 ASN A CA 1
ATOM 1580 C C . ASN A 1 195 ? 0.820 -4.157 5.520 1.00 88.12 195 ASN A C 1
ATOM 1582 O O . ASN A 1 195 ? 0.157 -4.080 6.554 1.00 88.12 195 ASN A O 1
ATOM 1586 N N . HIS A 1 196 ? 0.267 -4.057 4.311 1.00 87.94 196 HIS A N 1
ATOM 1587 C CA . HIS A 1 196 ? -1.159 -3.823 4.117 1.00 87.94 196 HIS A CA 1
ATOM 1588 C C . HIS A 1 196 ? -2.011 -4.958 4.699 1.00 87.94 196 HIS A C 1
ATOM 1590 O O . HIS A 1 196 ? -3.031 -4.705 5.333 1.00 87.94 196 HIS A O 1
ATOM 1596 N N . LEU A 1 197 ? -1.601 -6.214 4.511 1.00 89.69 197 LEU A N 1
ATOM 1597 C CA . LEU A 1 197 ? -2.293 -7.374 5.062 1.00 89.69 197 LEU A CA 1
ATOM 1598 C C . LEU A 1 197 ? -2.282 -7.356 6.599 1.00 89.69 197 LEU A C 1
ATOM 1600 O O . LEU A 1 197 ? -3.331 -7.537 7.209 1.00 89.69 197 LEU A O 1
ATOM 1604 N N . ILE A 1 198 ? -1.145 -7.063 7.231 1.00 92.31 198 ILE A N 1
ATOM 1605 C CA . ILE A 1 198 ? -1.060 -6.960 8.694 1.00 92.31 198 ILE A CA 1
ATOM 1606 C C . ILE A 1 198 ? -1.989 -5.859 9.221 1.00 92.31 198 ILE A C 1
ATOM 1608 O O . ILE A 1 198 ? -2.729 -6.093 10.174 1.00 92.31 198 ILE A O 1
ATOM 1612 N N . ASN A 1 199 ? -2.011 -4.687 8.581 1.00 91.75 199 ASN A N 1
ATOM 1613 C CA . ASN A 1 199 ? -2.824 -3.551 9.032 1.00 91.75 199 ASN A CA 1
ATOM 1614 C C . ASN A 1 199 ? -4.341 -3.830 9.018 1.00 91.75 199 ASN A C 1
ATOM 1616 O O . ASN A 1 199 ? -5.093 -3.137 9.693 1.00 91.75 199 ASN A O 1
ATOM 1620 N N . THR A 1 200 ? -4.804 -4.868 8.311 1.00 90.81 200 THR A N 1
ATOM 1621 C CA . THR A 1 200 ? -6.224 -5.281 8.318 1.00 90.81 200 THR A CA 1
ATOM 1622 C C . THR A 1 200 ? -6.656 -6.069 9.553 1.00 90.81 200 THR A C 1
ATOM 1624 O O . THR A 1 200 ? -7.823 -6.442 9.671 1.00 90.81 200 THR A O 1
ATOM 1627 N N . LEU A 1 201 ? -5.743 -6.350 10.487 1.00 89.56 201 LEU A N 1
ATOM 1628 C CA . LEU A 1 201 ? -6.110 -6.993 11.746 1.00 89.56 201 LEU A CA 1
ATOM 1629 C C . LEU A 1 201 ? -6.975 -6.098 12.641 1.00 89.56 201 LEU A C 1
ATOM 1631 O O . LEU A 1 201 ? -7.714 -6.661 13.447 1.00 89.56 201 LEU A O 1
ATOM 1635 N N . GLU A 1 202 ? -6.923 -4.771 12.456 1.00 84.81 202 GLU A N 1
ATOM 1636 C CA . GLU A 1 202 ? -7.636 -3.710 13.206 1.00 84.81 202 GLU A CA 1
ATOM 1637 C C . GLU A 1 202 ? -7.288 -3.610 14.703 1.00 84.81 202 GLU A C 1
ATOM 1639 O O . GLU A 1 202 ? -7.458 -2.554 15.307 1.00 84.81 202 GLU A O 1
ATOM 1644 N N . ASP A 1 203 ? -6.720 -4.662 15.287 1.00 93.31 203 ASP A N 1
ATOM 1645 C CA . ASP A 1 203 ? -6.194 -4.691 16.648 1.00 93.31 203 ASP A CA 1
ATOM 1646 C C . ASP A 1 203 ? -4.717 -4.255 16.676 1.00 93.31 203 ASP A C 1
ATOM 1648 O O . ASP A 1 203 ? -3.838 -4.901 16.096 1.00 93.31 203 ASP A O 1
ATOM 1652 N N . ARG A 1 204 ? -4.433 -3.155 17.386 1.00 94.31 204 ARG A N 1
ATOM 1653 C CA . ARG A 1 204 ? -3.084 -2.589 17.554 1.00 94.31 204 ARG A CA 1
ATOM 1654 C C . ARG A 1 204 ? -2.089 -3.593 18.144 1.00 94.31 204 ARG A C 1
ATOM 1656 O O . ARG A 1 204 ? -0.942 -3.656 17.698 1.00 94.31 204 ARG A O 1
ATOM 1663 N N . GLU A 1 205 ? -2.495 -4.342 19.162 1.00 94.62 205 GLU A N 1
ATOM 1664 C CA . GLU A 1 205 ? -1.637 -5.301 19.859 1.00 94.62 205 GLU A CA 1
ATOM 1665 C C . GLU A 1 205 ? -1.329 -6.495 18.956 1.00 94.62 205 GLU A C 1
ATOM 1667 O O . GLU A 1 205 ? -0.179 -6.933 18.881 1.00 94.62 205 GLU A O 1
ATOM 1672 N N . ALA A 1 206 ? -2.329 -6.970 18.209 1.00 95.06 206 ALA A N 1
ATOM 1673 C CA . ALA A 1 206 ? -2.153 -8.005 17.196 1.00 95.06 206 ALA A CA 1
ATOM 1674 C C . ALA A 1 206 ? -1.174 -7.565 16.095 1.00 95.06 206 ALA A C 1
ATOM 1676 O O . ALA A 1 206 ? -0.245 -8.303 15.752 1.00 95.06 206 ALA A O 1
ATOM 1677 N N . ILE A 1 207 ? -1.346 -6.346 15.571 1.00 95.31 207 ILE A N 1
ATOM 1678 C CA . ILE A 1 207 ? -0.477 -5.753 14.544 1.00 95.31 207 ILE A CA 1
ATOM 1679 C C . ILE A 1 207 ? 0.964 -5.674 15.052 1.00 95.31 207 ILE A C 1
ATOM 1681 O O . ILE A 1 207 ? 1.885 -6.132 14.368 1.00 95.31 207 ILE A O 1
ATOM 1685 N N . LEU A 1 208 ? 1.168 -5.127 16.254 1.00 95.31 208 LEU A N 1
ATOM 1686 C CA . LEU A 1 208 ? 2.495 -4.990 16.846 1.00 95.31 208 LEU A CA 1
ATOM 1687 C C . LEU A 1 208 ? 3.146 -6.360 17.080 1.00 95.31 208 LEU A C 1
ATOM 1689 O O . LEU A 1 208 ? 4.284 -6.569 16.662 1.00 95.31 208 LEU A O 1
ATOM 1693 N N . LEU A 1 209 ? 2.422 -7.310 17.681 1.00 95.06 209 LEU A N 1
ATOM 1694 C CA . LEU A 1 209 ? 2.930 -8.655 17.962 1.00 95.06 209 LEU A CA 1
ATOM 1695 C C . LEU A 1 209 ? 3.385 -9.376 16.689 1.00 95.06 209 LEU A C 1
ATOM 1697 O O . LEU A 1 209 ? 4.486 -9.927 16.647 1.00 95.06 209 LEU A O 1
ATOM 1701 N N . ILE A 1 210 ? 2.551 -9.368 15.645 1.00 94.00 210 ILE A N 1
ATOM 1702 C CA . ILE A 1 210 ? 2.875 -10.031 14.378 1.00 94.00 210 ILE A CA 1
ATOM 1703 C C . ILE A 1 210 ? 4.103 -9.392 13.731 1.00 94.00 210 ILE A C 1
ATOM 1705 O O . ILE A 1 210 ? 4.989 -10.119 13.277 1.00 94.00 210 ILE A O 1
ATOM 1709 N N . ARG A 1 211 ? 4.193 -8.056 13.721 1.00 94.25 211 ARG A N 1
ATOM 1710 C CA . ARG A 1 211 ? 5.345 -7.349 13.146 1.00 94.25 211 ARG A CA 1
ATOM 1711 C C . ARG A 1 211 ? 6.636 -7.660 13.896 1.00 94.25 211 ARG A C 1
ATOM 1713 O O . ARG A 1 211 ? 7.632 -7.957 13.243 1.00 94.25 211 ARG A O 1
ATOM 1720 N N . LEU A 1 212 ? 6.617 -7.634 15.233 1.00 93.88 212 LEU A N 1
ATOM 1721 C CA . LEU A 1 212 ? 7.802 -7.913 16.057 1.00 93.88 212 LEU A CA 1
ATOM 1722 C C . LEU A 1 212 ? 8.322 -9.338 15.838 1.00 93.88 212 LEU A C 1
ATOM 1724 O O . LEU A 1 212 ? 9.517 -9.532 15.637 1.00 93.88 212 LEU A O 1
ATOM 1728 N N . LEU A 1 213 ? 7.425 -10.328 15.824 1.00 91.75 213 LEU A N 1
ATOM 1729 C CA . LEU A 1 213 ? 7.811 -11.733 15.661 1.00 91.75 213 LEU A CA 1
ATOM 1730 C C . LEU A 1 213 ? 8.209 -12.100 14.228 1.00 91.75 213 LEU A C 1
ATOM 1732 O O . LEU A 1 213 ? 8.975 -13.040 14.039 1.00 91.75 213 LEU A O 1
ATOM 1736 N N . SER A 1 214 ? 7.681 -11.389 13.230 1.00 88.31 214 SER A N 1
ATOM 1737 C CA . SER A 1 214 ? 7.958 -11.663 11.811 1.00 88.31 214 SER A CA 1
ATOM 1738 C C . SER A 1 214 ? 9.051 -10.758 11.231 1.00 88.31 214 SER A C 1
ATOM 1740 O O . SER A 1 214 ? 9.404 -10.902 10.067 1.00 88.31 214 SER A O 1
ATOM 1742 N N . GLY A 1 215 ? 9.553 -9.787 12.004 1.00 88.88 215 GLY A N 1
ATOM 1743 C CA . GLY A 1 215 ? 10.553 -8.816 11.547 1.00 88.88 215 GLY A CA 1
ATOM 1744 C C . GLY A 1 215 ? 10.056 -7.848 10.464 1.00 88.88 215 GLY A C 1
ATOM 1745 O O . GLY A 1 215 ? 10.868 -7.231 9.774 1.00 88.88 215 GLY A O 1
ATOM 1746 N N . VAL A 1 216 ? 8.738 -7.700 10.286 1.00 90.31 216 VAL A N 1
ATOM 1747 C CA . VAL A 1 216 ? 8.158 -6.871 9.217 1.00 90.31 216 VAL A CA 1
ATOM 1748 C C . VAL A 1 216 ? 8.134 -5.402 9.636 1.00 90.31 216 VAL A C 1
ATOM 1750 O O . VAL A 1 216 ? 7.298 -4.971 10.439 1.00 90.31 216 VAL A O 1
ATOM 1753 N N . LYS A 1 217 ? 9.043 -4.617 9.051 1.00 92.62 217 LYS A N 1
ATOM 1754 C CA . LYS A 1 217 ? 9.197 -3.188 9.342 1.00 92.62 217 LYS A CA 1
ATOM 1755 C C . LYS A 1 217 ? 8.068 -2.346 8.725 1.00 92.62 217 LYS A C 1
ATOM 1757 O O . LYS A 1 217 ? 7.670 -2.598 7.583 1.00 92.62 217 LYS A O 1
ATOM 1762 N N . PRO A 1 218 ? 7.581 -1.315 9.440 1.00 92.94 218 PRO A N 1
ATOM 1763 C CA . PRO A 1 218 ? 6.770 -0.254 8.852 1.00 92.94 218 PRO A CA 1
ATOM 1764 C C . PRO A 1 218 ? 7.481 0.380 7.651 1.00 92.94 218 PRO A C 1
ATOM 1766 O O . PRO A 1 218 ? 8.685 0.625 7.701 1.00 92.94 218 PRO A O 1
ATOM 1769 N N . SER A 1 219 ? 6.735 0.647 6.583 1.00 90.56 219 SER A N 1
ATOM 1770 C CA . SER A 1 219 ? 7.250 1.197 5.321 1.00 90.56 219 SER A CA 1
ATOM 1771 C C . SER A 1 219 ? 6.783 2.630 5.054 1.00 90.56 219 SER A C 1
ATOM 1773 O O . SER A 1 219 ? 7.466 3.402 4.383 1.00 90.56 219 SER A O 1
ATOM 1775 N N . ASN A 1 220 ? 5.630 3.009 5.601 1.00 92.56 220 ASN A N 1
ATOM 1776 C CA . ASN A 1 220 ? 5.015 4.322 5.414 1.00 92.56 220 ASN A CA 1
ATOM 1777 C C . ASN A 1 220 ? 4.367 4.819 6.719 1.00 92.56 220 ASN A C 1
ATOM 1779 O O . ASN A 1 220 ? 4.292 4.097 7.717 1.00 92.56 220 ASN A O 1
ATOM 1783 N N . LEU A 1 221 ? 3.884 6.064 6.723 1.00 93.06 221 LEU A N 1
ATOM 1784 C CA . LEU A 1 221 ? 3.210 6.637 7.893 1.00 93.06 221 LEU A CA 1
ATOM 1785 C C . LEU A 1 221 ? 1.890 5.937 8.247 1.00 93.06 221 LEU A C 1
ATOM 1787 O O . LEU A 1 221 ? 1.482 5.999 9.404 1.00 93.06 221 LEU A O 1
ATOM 1791 N N . LEU A 1 222 ? 1.229 5.267 7.298 1.00 93.88 222 LEU A N 1
ATOM 1792 C CA . LEU A 1 222 ? 0.006 4.510 7.577 1.00 93.88 222 LEU A CA 1
ATOM 1793 C C . LEU A 1 222 ? 0.302 3.302 8.476 1.00 93.88 222 LEU A C 1
ATOM 1795 O O . LEU A 1 222 ? -0.433 3.049 9.427 1.00 93.88 222 LEU A O 1
ATOM 1799 N N . ASP A 1 223 ? 1.411 2.605 8.231 1.00 94.06 223 ASP A N 1
ATOM 1800 C CA . ASP A 1 223 ? 1.872 1.509 9.088 1.00 94.06 223 ASP A CA 1
ATOM 1801 C C . ASP A 1 223 ? 2.117 1.988 10.528 1.00 94.06 223 ASP A C 1
ATOM 1803 O O . ASP A 1 223 ? 1.710 1.333 11.487 1.00 94.06 223 ASP A O 1
ATOM 1807 N N . ILE A 1 224 ? 2.740 3.162 10.684 1.00 95.06 224 ILE A N 1
ATOM 1808 C CA . ILE A 1 224 ? 2.955 3.795 11.994 1.00 95.06 224 ILE A CA 1
ATOM 1809 C C . ILE A 1 224 ? 1.624 4.201 12.629 1.00 95.06 224 ILE A C 1
ATOM 1811 O O . ILE A 1 224 ? 1.429 4.003 13.824 1.00 95.06 224 ILE A O 1
ATOM 1815 N N . TYR A 1 225 ? 0.689 4.728 11.840 1.00 94.50 225 TYR A N 1
ATOM 1816 C CA . TYR A 1 225 ? -0.631 5.131 12.316 1.00 94.50 225 TYR A CA 1
ATOM 1817 C C . TYR A 1 225 ? -1.413 3.962 12.924 1.00 94.50 225 TYR A C 1
ATOM 1819 O O . TYR A 1 225 ? -2.041 4.134 13.964 1.00 94.50 225 TYR A O 1
ATOM 1827 N N . TYR A 1 226 ? -1.341 2.768 12.329 1.00 94.12 226 TYR A N 1
ATOM 1828 C CA . TYR A 1 226 ? -1.985 1.569 12.881 1.00 94.12 226 TYR A CA 1
ATOM 1829 C C . TYR A 1 226 ? -1.293 1.008 14.132 1.00 94.12 226 TYR A C 1
ATOM 1831 O O . TYR A 1 226 ? -1.922 0.296 14.912 1.00 94.12 226 TYR A O 1
ATOM 1839 N N . LEU A 1 227 ? -0.020 1.346 14.349 1.00 94.12 227 LEU A N 1
ATOM 1840 C CA . LEU A 1 227 ? 0.725 0.994 15.560 1.00 94.12 227 LEU A CA 1
ATOM 1841 C C . LEU A 1 227 ? 0.543 2.005 16.697 1.00 94.12 227 LEU A C 1
ATOM 1843 O O . LEU A 1 227 ? 0.705 1.651 17.865 1.00 94.12 227 LEU A O 1
ATOM 1847 N N . ALA A 1 228 ? 0.221 3.250 16.359 1.00 93.88 228 ALA A N 1
ATOM 1848 C CA . ALA A 1 228 ? 0.116 4.359 17.291 1.00 93.88 228 ALA A CA 1
ATOM 1849 C C . ALA A 1 228 ? -1.081 4.222 18.253 1.00 93.88 228 ALA A C 1
ATOM 1851 O O . ALA A 1 228 ? -2.139 3.699 17.891 1.00 93.88 228 ALA A O 1
ATOM 1852 N N . THR A 1 229 ? -0.926 4.717 19.484 1.00 93.44 229 THR A N 1
ATOM 1853 C CA . THR A 1 229 ? -2.052 4.944 20.410 1.00 93.44 229 THR A CA 1
ATOM 1854 C C . THR A 1 229 ? -2.958 6.067 19.891 1.00 93.44 229 THR A C 1
ATOM 1856 O O . THR A 1 229 ? -2.568 6.827 19.007 1.00 93.44 229 THR A O 1
ATOM 1859 N N . GLU A 1 230 ? -4.171 6.220 20.429 1.00 91.88 230 GLU A N 1
ATOM 1860 C CA . GLU A 1 230 ? -5.072 7.306 19.999 1.00 91.88 230 GLU A CA 1
ATOM 1861 C C . GLU A 1 230 ? -4.480 8.706 20.238 1.00 91.88 230 GLU A C 1
ATOM 1863 O O . GLU A 1 230 ? -4.629 9.600 19.401 1.00 91.88 230 GLU A O 1
ATOM 1868 N N . GLU A 1 231 ? -3.725 8.873 21.323 1.00 93.19 231 GLU A N 1
ATOM 1869 C CA . GLU A 1 231 ? -2.974 10.097 21.621 1.00 93.19 231 GLU A CA 1
ATOM 1870 C C . GLU A 1 231 ? -1.907 10.369 20.550 1.00 93.19 231 GLU A C 1
ATOM 1872 O O . GLU A 1 231 ? -1.879 11.441 19.941 1.00 93.19 231 GLU A O 1
ATOM 1877 N N . GLU A 1 232 ? -1.090 9.360 20.235 1.00 94.94 232 GLU A N 1
ATOM 1878 C CA . GLU A 1 232 ? -0.045 9.433 19.210 1.00 94.94 232 GLU A CA 1
ATOM 1879 C C . GLU A 1 232 ? -0.619 9.669 17.802 1.00 94.94 232 GLU A C 1
ATOM 1881 O O . GLU A 1 232 ? -0.053 10.422 17.004 1.00 94.94 232 GLU A O 1
ATOM 1886 N N . LYS A 1 233 ? -1.777 9.074 17.489 1.00 93.81 233 LYS A N 1
ATOM 1887 C CA . LYS A 1 233 ? -2.523 9.341 16.250 1.00 93.81 233 LYS A CA 1
ATOM 1888 C C . LYS A 1 233 ? -2.958 10.804 16.184 1.00 93.81 233 LYS A C 1
ATOM 1890 O O . LYS A 1 233 ? -2.882 11.411 15.113 1.00 93.81 233 LYS A O 1
ATOM 1895 N N . GLY A 1 234 ? -3.402 11.377 17.304 1.00 91.00 234 GLY A N 1
ATOM 1896 C CA . GLY A 1 234 ? -3.738 12.795 17.424 1.00 91.00 234 GLY A CA 1
ATOM 1897 C C . GLY A 1 234 ? -2.536 13.703 17.160 1.00 91.00 234 GLY A C 1
ATOM 1898 O O . GLY A 1 234 ? -2.639 14.662 16.391 1.00 91.00 234 GLY A O 1
ATOM 1899 N N . GLU A 1 235 ? -1.375 13.373 17.725 1.00 91.19 235 GLU A N 1
ATOM 1900 C CA . GLU A 1 235 ? -0.125 14.094 17.462 1.00 91.19 235 GLU A CA 1
ATOM 1901 C C . GLU A 1 235 ? 0.301 14.014 15.996 1.00 91.19 235 GLU A C 1
ATOM 1903 O O . GLU A 1 235 ? 0.670 15.031 15.399 1.00 91.19 235 GLU A O 1
ATOM 1908 N N . LEU A 1 236 ? 0.225 12.821 15.396 1.00 91.19 236 LEU A N 1
ATOM 1909 C CA . LEU A 1 236 ? 0.580 12.624 13.994 1.00 91.19 236 LEU A CA 1
ATOM 1910 C C . LEU A 1 236 ? -0.337 13.443 13.081 1.00 91.19 236 LEU A C 1
ATOM 1912 O O . LEU A 1 236 ? 0.154 14.130 12.186 1.00 91.19 236 LEU A O 1
ATOM 1916 N N . LYS A 1 237 ? -1.651 13.453 13.349 1.00 91.06 237 LYS A N 1
ATOM 1917 C CA . LYS A 1 237 ? -2.619 14.286 12.616 1.00 91.06 237 LYS A CA 1
ATOM 1918 C C . LYS A 1 237 ? -2.280 15.773 12.706 1.00 91.06 237 LYS A C 1
ATOM 1920 O O . LYS A 1 237 ? -2.262 16.444 11.676 1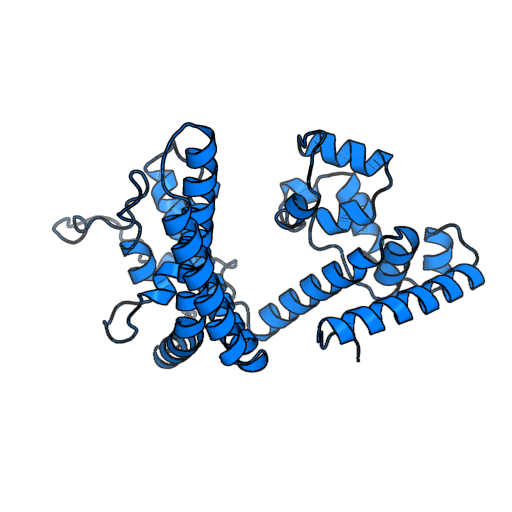.00 91.06 237 LYS A O 1
ATOM 1925 N N . LYS A 1 238 ? -1.949 16.276 13.902 1.00 89.75 238 LYS A N 1
ATOM 1926 C CA . LYS A 1 238 ? -1.550 17.681 14.106 1.00 89.75 238 LYS A CA 1
ATOM 1927 C C . LYS A 1 238 ? -0.286 18.031 13.319 1.00 89.75 238 LYS A C 1
ATOM 1929 O O . LYS A 1 238 ? -0.281 19.023 12.593 1.00 89.75 238 LYS A O 1
ATOM 1934 N N . LYS A 1 239 ? 0.763 17.203 13.404 1.00 89.12 239 LYS A N 1
ATOM 1935 C CA . LYS A 1 239 ? 2.033 17.436 12.687 1.00 89.12 239 LYS A CA 1
ATOM 1936 C C . LYS A 1 239 ? 1.870 17.391 11.171 1.00 89.12 239 LYS A C 1
ATOM 1938 O O . LYS A 1 239 ? 2.488 18.182 10.468 1.00 89.12 239 LYS A O 1
ATOM 1943 N N . MET A 1 240 ? 1.007 16.506 10.684 1.00 87.38 240 MET A N 1
ATOM 1944 C CA . MET A 1 240 ? 0.699 16.364 9.261 1.00 87.38 240 MET A CA 1
ATOM 1945 C C . MET A 1 240 ? -0.373 17.354 8.770 1.00 87.38 240 MET A C 1
ATOM 1947 O O . MET A 1 240 ? -0.737 17.311 7.598 1.00 87.38 240 MET A O 1
ATOM 1951 N N . LYS A 1 241 ? -0.880 18.246 9.639 1.00 88.50 241 LYS A N 1
ATOM 1952 C CA . LYS A 1 241 ? -1.953 19.216 9.341 1.00 88.50 241 LYS A CA 1
ATOM 1953 C C . LYS A 1 241 ? -3.209 18.562 8.743 1.00 88.50 241 LYS A C 1
ATOM 1955 O O . LYS A 1 241 ? -3.833 19.089 7.826 1.00 88.50 241 LYS A O 1
ATOM 1960 N N . LEU A 1 242 ? -3.575 17.393 9.262 1.00 86.62 242 LEU A N 1
ATOM 1961 C CA . LEU A 1 242 ? -4.712 16.611 8.784 1.00 86.62 242 LEU A CA 1
ATOM 1962 C C . LEU A 1 242 ? -5.996 17.040 9.502 1.00 86.62 242 LEU A C 1
ATOM 1964 O O . LEU A 1 242 ? -6.025 17.134 10.727 1.00 86.62 242 LEU A O 1
ATOM 1968 N N . GLY A 1 243 ? -7.061 17.296 8.739 1.00 82.56 243 GLY A N 1
ATOM 1969 C CA . GLY A 1 243 ? -8.356 17.721 9.283 1.00 82.56 243 GLY A CA 1
ATOM 1970 C C . GLY A 1 243 ? -9.125 16.611 10.017 1.00 82.56 243 GLY A C 1
ATOM 1971 O O . GLY A 1 243 ? -8.762 15.440 9.983 1.00 82.56 243 GLY A O 1
ATOM 1972 N N . ASN A 1 244 ? -10.255 16.960 10.640 1.00 76.38 244 ASN A N 1
ATOM 1973 C CA . ASN A 1 244 ? -11.054 16.009 11.432 1.00 76.38 244 ASN A CA 1
ATOM 1974 C C . ASN A 1 244 ? -11.696 14.881 10.597 1.00 76.38 244 ASN A C 1
ATOM 1976 O O . ASN A 1 244 ? -11.882 13.779 11.102 1.00 76.38 244 ASN A O 1
ATOM 1980 N N . LYS A 1 245 ? -11.990 15.123 9.311 1.00 78.94 245 LYS A N 1
ATOM 1981 C CA . LYS A 1 245 ? -12.531 14.124 8.361 1.00 78.94 245 LYS A CA 1
ATOM 1982 C C . LYS A 1 245 ? -11.429 13.426 7.553 1.00 78.94 245 LYS A C 1
ATOM 1984 O O . LYS A 1 245 ? -11.558 13.213 6.351 1.00 78.94 245 LYS A O 1
ATOM 1989 N N . PHE A 1 246 ? -10.303 13.150 8.198 1.00 85.81 246 PHE A N 1
ATOM 1990 C CA . PHE A 1 246 ? -9.126 12.582 7.555 1.00 85.81 246 PHE A CA 1
ATOM 1991 C C . PHE A 1 246 ? -9.306 11.098 7.192 1.00 85.81 246 PHE A C 1
ATOM 1993 O O . PHE A 1 246 ? -9.699 10.308 8.048 1.00 85.81 246 PHE A O 1
ATOM 2000 N N . ASN A 1 247 ? -8.949 10.720 5.956 1.00 86.94 247 ASN A N 1
ATOM 2001 C CA . ASN A 1 247 ? -8.808 9.320 5.544 1.00 86.94 247 ASN A CA 1
ATOM 2002 C C . ASN A 1 247 ? -7.358 8.840 5.790 1.00 86.94 247 ASN A C 1
ATOM 2004 O O . ASN A 1 247 ? -6.454 9.344 5.114 1.00 86.94 247 ASN A O 1
ATOM 2008 N N . PRO A 1 248 ? -7.128 7.848 6.681 1.00 86.38 248 PRO A N 1
ATOM 2009 C CA . PRO A 1 248 ? -5.815 7.250 6.932 1.00 86.38 248 PRO A CA 1
ATOM 2010 C C . PRO A 1 248 ? -5.044 6.827 5.681 1.00 86.38 248 PRO A C 1
ATOM 2012 O O . PRO A 1 248 ? -3.824 6.965 5.655 1.00 86.38 248 PRO A O 1
ATOM 2015 N N . GLU A 1 249 ? -5.726 6.390 4.621 1.00 86.25 249 GLU A N 1
ATOM 2016 C CA . GLU A 1 249 ? -5.095 5.931 3.375 1.00 86.25 249 GLU A CA 1
ATOM 2017 C C . GLU A 1 249 ? -4.196 6.988 2.716 1.00 86.25 249 GLU A C 1
ATOM 2019 O O . GLU A 1 249 ? -3.251 6.649 2.004 1.00 86.25 249 GLU A O 1
ATOM 2024 N N . LEU A 1 250 ? -4.413 8.277 2.996 1.00 85.31 250 LEU A N 1
ATOM 2025 C CA . LEU A 1 250 ? -3.536 9.343 2.508 1.00 85.31 250 LEU A CA 1
ATOM 2026 C C . LEU A 1 250 ? -2.102 9.229 3.058 1.00 85.31 250 LEU A C 1
ATOM 2028 O O . LEU A 1 250 ? -1.165 9.607 2.356 1.00 85.31 250 LEU A O 1
ATOM 2032 N N . LEU A 1 251 ? -1.917 8.651 4.255 1.00 88.56 251 LEU A N 1
ATOM 2033 C CA . LEU A 1 251 ? -0.591 8.407 4.846 1.00 88.56 251 LEU A CA 1
ATOM 2034 C C . LEU A 1 251 ? 0.215 7.343 4.093 1.00 88.56 251 LEU A C 1
ATOM 2036 O O . LEU A 1 251 ? 1.429 7.254 4.274 1.00 88.56 251 LEU A O 1
ATOM 2040 N N . GLN A 1 252 ? -0.427 6.531 3.247 1.00 87.19 252 GLN A N 1
ATOM 2041 C CA . GLN A 1 252 ? 0.254 5.478 2.493 1.00 87.19 252 GLN A CA 1
ATOM 2042 C C . GLN A 1 252 ? 1.299 6.051 1.526 1.00 87.19 252 GLN A C 1
ATOM 2044 O O . GLN A 1 252 ? 2.303 5.401 1.241 1.00 87.19 252 GLN A O 1
ATOM 2049 N N . LYS A 1 253 ? 1.083 7.281 1.042 1.00 83.12 253 LYS A N 1
ATOM 2050 C CA . LYS A 1 253 ? 1.993 7.967 0.114 1.00 83.12 253 LYS A CA 1
ATOM 2051 C C . LYS A 1 253 ? 3.264 8.491 0.788 1.00 83.12 253 LYS A C 1
ATOM 2053 O O . LYS A 1 253 ? 4.197 8.857 0.085 1.00 83.12 253 LYS A O 1
ATOM 2058 N N . ASN A 1 254 ? 3.300 8.549 2.119 1.00 88.19 254 ASN A N 1
ATOM 2059 C CA . ASN A 1 254 ? 4.409 9.119 2.877 1.00 88.19 254 ASN A CA 1
ATOM 2060 C C . ASN A 1 254 ? 5.397 8.022 3.284 1.00 88.19 254 ASN A C 1
ATOM 2062 O O . ASN A 1 254 ? 5.187 7.334 4.288 1.00 88.19 254 ASN A O 1
ATOM 2066 N N . SER A 1 255 ? 6.462 7.854 2.494 1.00 87.62 255 SER A N 1
ATOM 2067 C CA . SER A 1 255 ? 7.479 6.826 2.737 1.00 87.62 255 SER A CA 1
ATOM 2068 C C . SER A 1 255 ? 8.320 7.164 3.966 1.00 87.62 255 SER A C 1
ATOM 2070 O O . SER A 1 255 ? 8.785 8.293 4.106 1.00 87.62 255 SER A O 1
ATOM 2072 N N . LEU A 1 256 ? 8.600 6.185 4.833 1.00 88.69 256 LEU A N 1
ATOM 2073 C CA . LEU A 1 256 ? 9.502 6.399 5.978 1.00 88.69 256 LEU A CA 1
ATOM 2074 C C . LEU A 1 256 ? 10.976 6.573 5.562 1.00 88.69 256 LEU A C 1
ATOM 2076 O O . LEU A 1 256 ? 11.812 6.911 6.396 1.00 88.69 256 LEU A O 1
ATOM 2080 N N . GLU A 1 257 ? 11.305 6.370 4.285 1.00 82.50 257 GLU A N 1
ATOM 2081 C CA . GLU A 1 257 ? 12.630 6.660 3.717 1.00 82.50 257 GLU A CA 1
ATOM 2082 C C . GLU A 1 257 ? 12.871 8.172 3.549 1.00 82.50 257 GLU A C 1
ATOM 2084 O O . GLU A 1 257 ? 14.014 8.617 3.471 1.00 82.50 257 GLU A O 1
ATOM 2089 N N . GLU A 1 258 ? 11.814 8.990 3.525 1.00 80.31 258 GLU A N 1
ATOM 2090 C CA . GLU A 1 258 ? 11.948 10.437 3.361 1.00 80.31 258 GLU A CA 1
ATOM 2091 C C . GLU A 1 258 ? 12.477 11.089 4.652 1.00 80.31 258 GLU A C 1
ATOM 2093 O O . GLU A 1 258 ? 11.888 10.957 5.732 1.00 80.31 258 GLU A O 1
ATOM 2098 N N . LYS A 1 259 ? 13.561 11.876 4.538 1.00 80.38 259 LYS A N 1
ATOM 2099 C CA . LYS A 1 259 ? 14.242 12.542 5.672 1.00 80.38 259 LYS A CA 1
ATOM 2100 C C . LYS A 1 259 ? 13.292 13.336 6.580 1.00 80.38 259 LYS A C 1
ATOM 2102 O O . LYS A 1 259 ? 13.483 13.371 7.796 1.00 80.38 259 LYS A O 1
ATOM 2107 N N . LYS A 1 260 ? 12.246 13.951 6.010 1.00 85.12 260 LYS A N 1
ATOM 2108 C CA . LYS A 1 260 ? 11.244 14.720 6.771 1.00 85.12 260 LYS A CA 1
ATOM 2109 C C . LYS A 1 260 ? 10.479 13.867 7.789 1.00 85.12 260 LYS A C 1
ATOM 2111 O O . LYS A 1 260 ? 10.142 14.366 8.859 1.00 85.12 260 LYS A O 1
ATOM 2116 N N . PHE A 1 261 ? 10.249 12.586 7.499 1.00 87.00 261 PHE A N 1
ATOM 2117 C CA . PHE A 1 261 ? 9.496 11.691 8.380 1.00 87.00 261 PHE A CA 1
ATOM 2118 C C . PHE A 1 261 ? 10.392 10.910 9.334 1.00 87.00 261 PHE A C 1
ATOM 2120 O O . PHE A 1 261 ? 9.993 10.676 10.473 1.00 87.00 261 PHE A O 1
ATOM 2127 N N . GLN A 1 262 ? 11.627 10.594 8.932 1.00 82.69 262 GLN A N 1
ATOM 2128 C CA . GLN A 1 262 ? 12.610 9.938 9.806 1.00 82.69 262 GLN A CA 1
ATOM 2129 C C . GLN A 1 262 ? 12.903 10.735 11.079 1.00 82.69 262 GLN A C 1
ATOM 2131 O O . GLN A 1 262 ? 13.213 10.161 12.120 1.00 82.69 262 GLN A O 1
ATOM 2136 N N . ASN A 1 263 ? 12.778 12.062 11.017 1.00 84.62 263 ASN A N 1
ATOM 2137 C CA . ASN A 1 263 ? 13.021 12.940 12.155 1.00 84.62 263 ASN A CA 1
ATOM 2138 C C . ASN A 1 263 ? 11.848 13.054 13.135 1.00 84.62 263 ASN A C 1
ATOM 2140 O O . ASN A 1 263 ? 12.027 13.606 14.222 1.00 84.62 263 ASN A O 1
ATOM 2144 N N . LEU A 1 264 ? 10.674 12.504 12.812 1.00 91.12 264 LEU A N 1
ATOM 2145 C CA . LEU A 1 264 ? 9.533 12.523 13.720 1.00 91.12 264 LEU A CA 1
ATOM 2146 C C . LEU A 1 264 ? 9.805 11.617 14.937 1.00 91.12 264 LEU A C 1
ATOM 2148 O O . LEU A 1 264 ? 10.066 10.427 14.751 1.00 91.12 264 LEU A O 1
ATOM 2152 N N . PRO A 1 265 ? 9.678 12.122 16.184 1.00 92.06 265 PRO A N 1
ATOM 2153 C CA . PRO A 1 265 ? 9.910 11.321 17.391 1.00 92.06 265 PRO A CA 1
ATOM 2154 C C . PRO A 1 265 ? 9.089 10.028 17.430 1.00 92.06 265 PRO A C 1
ATOM 2156 O O . PRO A 1 265 ? 9.610 8.973 17.773 1.00 92.06 265 PRO A O 1
ATOM 2159 N N . LEU A 1 266 ? 7.828 10.099 16.990 1.00 93.94 266 LEU A N 1
ATOM 2160 C CA . LEU A 1 266 ? 6.935 8.946 16.897 1.00 93.94 266 LEU A CA 1
ATOM 2161 C C . LEU A 1 266 ? 7.462 7.879 15.926 1.00 93.94 266 LEU A C 1
ATOM 2163 O O . LEU A 1 266 ? 7.465 6.693 16.239 1.00 93.94 266 LEU A O 1
ATOM 2167 N N . VAL A 1 267 ? 7.951 8.303 14.758 1.00 93.44 267 VAL A N 1
ATOM 2168 C CA . VAL A 1 267 ? 8.527 7.398 13.756 1.00 93.44 267 VAL A CA 1
ATOM 2169 C C . VAL A 1 267 ? 9.797 6.753 14.306 1.00 93.44 267 VAL A C 1
ATOM 2171 O O . VAL A 1 267 ? 9.927 5.534 14.237 1.00 93.44 267 VAL A O 1
ATOM 2174 N N . LYS A 1 268 ? 10.690 7.531 14.936 1.00 93.44 268 LYS A N 1
ATOM 2175 C CA . LYS A 1 268 ? 11.904 7.002 15.587 1.00 93.44 268 LYS A CA 1
ATOM 2176 C C . LYS A 1 268 ? 11.577 5.964 16.659 1.00 93.44 268 LYS A C 1
ATOM 2178 O O . LYS A 1 268 ? 12.201 4.907 16.676 1.00 93.44 268 LYS A O 1
ATOM 2183 N N . LYS A 1 269 ? 10.581 6.247 17.507 1.00 94.25 269 LYS A N 1
ATOM 2184 C CA . LYS A 1 269 ? 10.105 5.338 18.559 1.00 94.25 269 LYS A CA 1
ATOM 2185 C C . LYS A 1 269 ? 9.668 3.990 17.989 1.00 94.25 269 LYS A C 1
ATOM 2187 O O . LYS A 1 269 ? 10.043 2.960 18.529 1.00 94.25 269 LYS A O 1
ATOM 2192 N N . TYR A 1 270 ? 8.877 3.980 16.919 1.00 94.06 270 TYR A N 1
ATOM 2193 C CA . TYR A 1 270 ? 8.386 2.724 16.353 1.00 94.06 270 TYR A CA 1
ATOM 2194 C C . TYR A 1 270 ? 9.436 2.009 15.505 1.00 94.06 270 TYR A C 1
ATOM 2196 O O . TYR A 1 270 ? 9.513 0.788 15.562 1.00 94.06 270 TYR A O 1
ATOM 2204 N N . LEU A 1 271 ? 10.279 2.728 14.759 1.00 92.62 271 LEU A N 1
ATOM 2205 C CA . LEU A 1 271 ? 11.354 2.106 13.982 1.00 92.62 271 LEU A CA 1
ATOM 2206 C C . LEU A 1 271 ? 12.428 1.469 14.874 1.00 92.62 271 LEU A C 1
ATOM 2208 O O . LEU A 1 271 ? 12.967 0.425 14.504 1.00 92.62 271 LEU A O 1
ATOM 2212 N N . SER A 1 272 ? 12.708 2.031 16.057 1.00 93.69 272 SER A N 1
ATOM 2213 C CA . SER A 1 272 ? 13.678 1.447 16.994 1.00 93.69 272 SER A CA 1
ATOM 2214 C C . SER A 1 272 ? 13.231 0.090 17.550 1.00 93.69 272 SER A C 1
ATOM 2216 O O . SER A 1 272 ? 14.080 -0.762 17.809 1.00 93.69 272 SER A O 1
ATOM 2218 N N . LEU A 1 273 ? 11.919 -0.171 17.629 1.00 93.06 273 LEU A N 1
ATOM 2219 C CA . LEU A 1 273 ? 11.381 -1.492 17.983 1.00 93.06 273 LEU A CA 1
ATOM 2220 C C . LEU A 1 273 ? 11.724 -2.576 16.955 1.00 93.06 273 LEU A C 1
ATOM 2222 O O . LEU A 1 273 ? 11.598 -3.751 17.257 1.00 93.06 273 LEU A O 1
ATOM 2226 N N . PHE A 1 274 ? 12.159 -2.213 15.748 1.00 91.75 274 PHE A N 1
ATOM 2227 C CA . PHE A 1 274 ? 12.545 -3.169 14.705 1.00 91.75 274 PHE A CA 1
ATOM 2228 C C . PHE A 1 274 ? 14.051 -3.157 14.419 1.00 91.75 274 PHE A C 1
ATOM 2230 O O . PHE A 1 274 ? 14.496 -3.657 13.381 1.00 91.75 274 PHE A O 1
ATOM 2237 N N . AL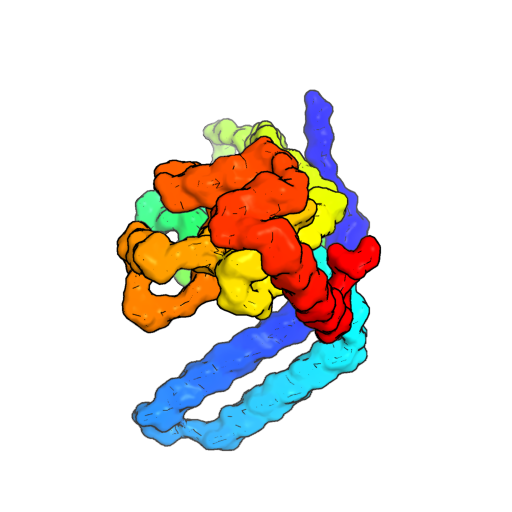A A 1 275 ? 14.845 -2.571 15.322 1.00 90.31 275 ALA A N 1
ATOM 2238 C CA . ALA A 1 275 ? 16.304 -2.587 15.244 1.00 90.31 275 ALA A CA 1
ATOM 2239 C C . ALA A 1 275 ? 16.906 -3.943 15.653 1.00 90.31 275 ALA A C 1
ATOM 2241 O O . ALA A 1 275 ? 18.035 -4.245 15.276 1.00 90.31 275 ALA A O 1
ATOM 2242 N N . LYS A 1 276 ? 16.153 -4.767 16.390 1.00 92.12 276 LYS A N 1
ATOM 2243 C CA . LYS A 1 276 ? 16.548 -6.117 16.803 1.00 92.12 276 LYS A CA 1
ATOM 2244 C C . LYS A 1 276 ? 15.452 -7.136 16.501 1.00 92.12 276 LYS A C 1
ATOM 2246 O O . LYS A 1 276 ? 14.292 -6.771 16.312 1.00 92.12 276 LYS A O 1
ATOM 2251 N N . SER A 1 277 ? 15.820 -8.412 16.479 1.00 90.75 277 SER A N 1
ATOM 2252 C CA . SER A 1 277 ? 14.863 -9.516 16.499 1.00 90.75 277 SER A CA 1
ATOM 2253 C C . SER A 1 277 ? 14.299 -9.700 17.909 1.00 90.75 277 SER A C 1
ATOM 2255 O O . SER A 1 277 ? 14.973 -9.420 18.900 1.00 90.75 277 SER A O 1
ATOM 2257 N N . TYR A 1 278 ? 13.048 -10.150 17.992 1.00 91.38 278 TYR A N 1
ATOM 2258 C CA . TYR A 1 278 ? 12.366 -10.396 19.258 1.00 91.38 278 TYR A CA 1
ATOM 2259 C C . TYR A 1 278 ? 12.071 -11.879 19.391 1.00 91.38 278 TYR A C 1
ATOM 2261 O O . TYR A 1 278 ? 11.447 -12.481 18.513 1.00 91.38 278 TYR A O 1
ATOM 2269 N N . ASN A 1 279 ? 12.459 -12.459 20.523 1.00 92.94 279 ASN A N 1
ATOM 2270 C CA . ASN A 1 279 ? 11.863 -13.719 20.935 1.00 92.94 279 ASN A CA 1
ATOM 2271 C C . ASN A 1 279 ? 10.465 -13.480 21.531 1.00 92.94 279 ASN A C 1
ATOM 2273 O O . ASN A 1 279 ? 10.021 -12.350 21.759 1.0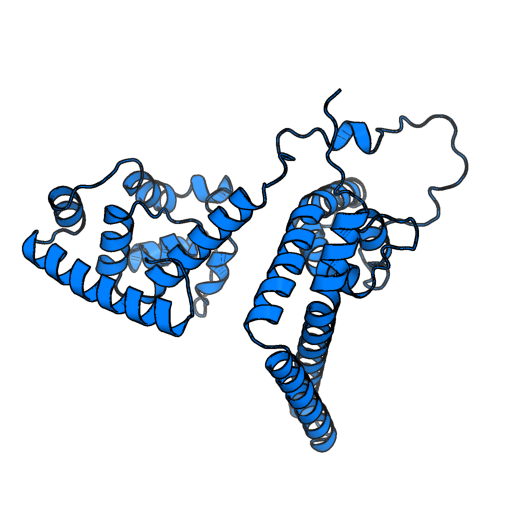0 92.94 279 ASN A O 1
ATOM 2277 N N . PHE A 1 280 ? 9.749 -14.572 21.788 1.00 91.31 280 PHE A N 1
ATOM 2278 C CA . PHE A 1 280 ? 8.365 -14.496 22.240 1.00 91.31 280 PHE A CA 1
ATOM 2279 C C . PHE A 1 280 ? 8.206 -13.785 23.592 1.00 91.31 280 PHE A C 1
ATOM 2281 O O . PHE A 1 280 ? 7.308 -12.959 23.748 1.00 91.31 280 PHE A O 1
ATOM 2288 N N . SER A 1 281 ? 9.104 -14.069 24.538 1.00 92.88 281 SER A N 1
ATOM 2289 C CA . SER A 1 281 ? 9.113 -13.456 25.871 1.00 92.88 281 SER A CA 1
ATOM 2290 C C . SER A 1 281 ? 9.383 -11.946 25.800 1.00 92.88 281 SER A C 1
ATOM 2292 O O . SER A 1 281 ? 8.762 -11.156 26.509 1.00 92.88 281 SER A O 1
ATOM 2294 N N . GLU A 1 282 ? 10.291 -11.501 24.931 1.00 95.06 282 GLU A N 1
ATOM 2295 C CA . GLU A 1 282 ? 10.553 -10.070 24.732 1.00 95.06 282 GLU A CA 1
ATOM 2296 C C . GLU A 1 282 ? 9.365 -9.349 24.085 1.00 95.06 282 GLU A C 1
ATOM 2298 O O . GLU A 1 282 ? 9.001 -8.243 24.501 1.00 95.06 282 GLU A O 1
ATOM 2303 N N . ALA A 1 283 ? 8.745 -9.975 23.080 1.00 93.44 283 ALA A N 1
ATOM 2304 C CA . ALA A 1 283 ? 7.573 -9.419 22.415 1.00 93.44 283 ALA A CA 1
ATOM 2305 C C . ALA A 1 283 ? 6.397 -9.292 23.395 1.00 93.44 283 ALA A C 1
ATOM 2307 O O . ALA A 1 283 ? 5.771 -8.234 23.463 1.00 93.44 283 ALA A O 1
ATOM 2308 N N . SER A 1 284 ? 6.139 -10.318 24.218 1.00 93.81 284 SER A N 1
ATOM 2309 C CA . SER A 1 284 ? 5.062 -10.278 25.214 1.00 93.81 284 SER A CA 1
ATOM 2310 C C . SER A 1 284 ? 5.288 -9.194 26.271 1.00 93.81 284 SER A C 1
ATOM 2312 O O . SER A 1 284 ? 4.348 -8.474 26.606 1.00 93.81 284 SER A O 1
ATOM 2314 N N . LYS A 1 285 ? 6.536 -9.005 26.729 1.00 95.12 285 LYS A N 1
ATOM 2315 C CA . LYS A 1 285 ? 6.903 -7.901 27.636 1.00 95.12 285 LYS A CA 1
ATOM 2316 C C . LYS A 1 285 ? 6.653 -6.533 27.005 1.00 95.12 285 LYS A C 1
ATOM 2318 O O . LYS A 1 285 ? 6.107 -5.657 27.664 1.00 95.12 285 LYS A O 1
ATOM 2323 N N . THR A 1 286 ? 6.988 -6.369 25.725 1.00 93.19 286 THR A N 1
ATOM 2324 C CA . THR A 1 286 ? 6.756 -5.115 24.980 1.00 93.19 286 THR A CA 1
ATOM 2325 C C . THR A 1 286 ? 5.266 -4.780 24.863 1.00 93.19 286 THR A C 1
ATOM 2327 O O . THR A 1 286 ? 4.889 -3.612 24.870 1.00 93.19 286 THR A O 1
ATOM 2330 N N . LEU A 1 287 ? 4.412 -5.803 24.798 1.00 92.50 287 LEU A N 1
ATOM 2331 C CA . LEU A 1 287 ? 2.952 -5.667 24.777 1.00 92.50 287 LEU A CA 1
ATOM 2332 C C . LEU A 1 287 ? 2.327 -5.506 26.169 1.00 92.50 287 LEU A C 1
ATOM 2334 O O . LEU A 1 287 ? 1.123 -5.292 26.258 1.00 92.50 287 LEU A O 1
ATOM 2338 N N . GLY A 1 288 ? 3.095 -5.666 27.251 1.00 94.31 288 GLY A N 1
ATOM 2339 C CA . GLY A 1 288 ? 2.547 -5.704 28.609 1.00 94.31 288 GLY A CA 1
ATOM 2340 C C . GLY A 1 288 ? 1.611 -6.896 28.856 1.00 94.31 288 GLY A C 1
ATOM 2341 O O . GLY A 1 288 ? 0.707 -6.804 29.682 1.00 94.31 288 GLY A O 1
ATOM 2342 N N . LYS A 1 289 ? 1.794 -8.014 28.136 1.00 94.38 289 LYS A N 1
ATOM 2343 C CA . LYS A 1 289 ? 0.966 -9.225 28.266 1.00 94.38 289 LYS A CA 1
ATOM 2344 C C . LYS A 1 289 ? 1.770 -10.416 28.772 1.00 94.38 289 LYS A C 1
ATOM 2346 O O . LYS A 1 289 ? 2.975 -10.524 28.545 1.00 94.38 289 LYS A O 1
ATOM 2351 N N . SER A 1 290 ? 1.075 -11.364 29.400 1.00 95.88 290 SER A N 1
ATOM 2352 C CA . SER A 1 290 ? 1.665 -12.668 29.700 1.00 95.88 290 SER A CA 1
ATOM 2353 C C . SER A 1 290 ? 2.004 -13.414 28.409 1.00 95.88 290 SER A C 1
ATOM 2355 O O . SER A 1 290 ? 1.342 -13.252 27.378 1.00 95.88 290 SER A O 1
ATOM 2357 N N . GLU A 1 291 ? 3.023 -14.270 28.466 1.00 94.94 291 GLU A N 1
ATOM 2358 C CA . GLU A 1 291 ? 3.467 -15.033 27.298 1.00 94.94 291 GLU A CA 1
ATOM 2359 C C . GLU A 1 291 ? 2.333 -15.893 26.717 1.00 94.94 291 GLU A C 1
ATOM 2361 O O . GLU A 1 291 ? 2.126 -15.926 25.506 1.00 94.94 291 GLU A O 1
ATOM 2366 N N . ASN A 1 292 ? 1.525 -16.512 27.583 1.00 95.25 292 ASN A N 1
ATOM 2367 C CA . ASN A 1 292 ? 0.371 -17.317 27.180 1.00 95.25 292 ASN A CA 1
ATOM 2368 C C . ASN A 1 292 ? -0.690 -16.499 26.434 1.00 95.25 292 ASN A C 1
ATOM 2370 O O . ASN A 1 292 ? -1.220 -16.964 25.424 1.00 95.25 292 ASN A O 1
ATOM 2374 N N . MET A 1 293 ? -0.981 -15.274 26.889 1.00 94.75 293 MET A N 1
ATOM 2375 C CA . MET A 1 293 ? -1.905 -14.384 26.180 1.00 94.75 293 MET A CA 1
ATOM 2376 C C . MET A 1 293 ? -1.346 -13.967 24.822 1.00 94.75 293 MET A C 1
ATOM 2378 O O . MET A 1 293 ? -2.059 -14.035 23.823 1.00 94.75 293 MET A O 1
ATOM 2382 N N . ALA A 1 294 ? -0.060 -13.616 24.753 1.00 94.25 294 ALA A N 1
ATOM 2383 C CA . ALA A 1 294 ? 0.583 -13.294 23.486 1.00 94.25 294 ALA A CA 1
ATOM 2384 C C . ALA A 1 294 ? 0.590 -14.505 22.524 1.00 94.25 294 ALA A C 1
ATOM 2386 O O . ALA A 1 294 ? 0.349 -14.339 21.330 1.00 94.25 294 ALA A O 1
ATOM 2387 N N . ARG A 1 295 ? 0.778 -15.742 23.014 1.00 94.25 295 ARG A N 1
ATOM 2388 C CA . ARG A 1 295 ? 0.704 -16.970 22.190 1.00 94.25 295 ARG A CA 1
ATOM 2389 C C . ARG A 1 295 ? -0.677 -17.163 21.574 1.00 94.25 295 ARG A C 1
ATOM 2391 O O . ARG A 1 295 ? -0.759 -17.424 20.374 1.00 94.25 295 ARG A O 1
ATOM 2398 N N . ARG A 1 296 ? -1.740 -16.980 22.362 1.00 94.94 296 ARG A N 1
ATOM 2399 C CA . ARG A 1 296 ? -3.127 -17.034 21.870 1.00 94.94 296 ARG A CA 1
ATOM 2400 C C . ARG A 1 296 ? -3.394 -15.942 20.835 1.00 94.94 296 ARG A C 1
ATOM 2402 O O . ARG A 1 296 ? -3.806 -16.257 19.722 1.00 94.94 296 ARG A O 1
ATOM 2409 N N . LEU A 1 297 ? -3.022 -14.698 21.150 1.00 95.00 297 LEU A N 1
ATOM 2410 C CA . LEU A 1 297 ? -3.178 -13.557 20.245 1.00 95.00 297 LEU A CA 1
ATOM 2411 C C . LEU A 1 297 ? -2.461 -13.786 18.908 1.00 95.00 297 LEU A C 1
ATOM 2413 O O . LEU A 1 297 ? -3.044 -13.549 17.850 1.00 95.00 297 LEU A O 1
ATOM 2417 N N . LYS A 1 298 ? -1.225 -14.313 18.926 1.00 94.19 298 LYS A N 1
ATOM 2418 C CA . LYS A 1 298 ? -0.505 -14.693 17.700 1.00 94.19 298 LYS A CA 1
ATOM 2419 C C . LYS A 1 298 ? -1.293 -15.724 16.901 1.00 94.19 298 LYS A C 1
ATOM 2421 O O . LYS A 1 298 ? -1.437 -15.555 15.696 1.00 94.19 298 LYS A O 1
ATOM 2426 N N . GLN A 1 299 ? -1.736 -16.810 17.535 1.00 94.31 299 GLN A N 1
ATOM 2427 C CA . GLN A 1 299 ? -2.422 -17.901 16.838 1.00 94.31 299 GLN A CA 1
ATOM 2428 C C . GLN A 1 299 ? -3.708 -17.419 16.158 1.00 94.31 299 GLN A C 1
ATOM 2430 O O . GLN A 1 299 ? -3.941 -17.742 14.993 1.00 94.31 299 GLN A O 1
ATOM 2435 N N . GLU A 1 300 ? -4.513 -16.622 16.856 1.00 95.44 300 GLU A N 1
ATOM 2436 C CA . GLU A 1 300 ? -5.752 -16.045 16.325 1.00 95.44 300 GLU A CA 1
ATOM 2437 C C . GLU A 1 300 ? -5.475 -15.068 15.180 1.00 95.44 300 GLU A C 1
ATOM 2439 O O . GLU A 1 300 ? -6.042 -15.197 14.091 1.00 95.44 300 GLU A O 1
ATOM 2444 N N . SER A 1 301 ? -4.525 -14.153 15.388 1.00 94.00 301 SER A N 1
ATOM 2445 C CA . SER A 1 301 ? -4.113 -13.175 14.378 1.00 94.00 301 SER A CA 1
ATOM 2446 C C . SER A 1 301 ? -3.579 -13.862 13.125 1.00 94.00 301 SER A C 1
ATOM 2448 O O . SER A 1 301 ? -3.969 -13.520 12.014 1.00 94.00 301 SER A O 1
ATOM 2450 N N . PHE A 1 302 ? -2.737 -14.885 13.283 1.00 92.31 302 PHE A N 1
ATOM 2451 C CA . PHE A 1 302 ? -2.151 -15.611 12.161 1.00 92.31 302 PHE A CA 1
ATOM 2452 C C . PHE A 1 302 ? -3.206 -16.382 11.361 1.00 92.31 302 PHE A C 1
ATOM 2454 O O . PHE A 1 302 ? -3.197 -16.320 10.133 1.00 92.31 302 PHE A O 1
ATOM 2461 N N . LYS A 1 303 ? -4.175 -17.027 12.028 1.00 92.81 303 LYS A N 1
ATOM 2462 C CA . LYS A 1 303 ? -5.324 -17.654 11.349 1.00 92.81 303 LYS A CA 1
ATOM 2463 C C . LYS A 1 303 ? -6.130 -16.628 10.542 1.00 92.81 303 LYS A C 1
ATOM 2465 O O . LYS A 1 303 ? -6.490 -16.903 9.395 1.00 92.81 303 LYS A O 1
ATOM 2470 N N . LYS A 1 304 ? -6.376 -15.434 11.103 1.00 94.19 304 LYS A N 1
ATOM 2471 C CA . LYS A 1 304 ? -7.064 -14.331 10.405 1.00 94.19 304 LYS A CA 1
ATOM 2472 C C . LYS A 1 304 ? -6.265 -13.862 9.184 1.00 94.19 304 LYS A C 1
ATOM 2474 O O . LYS A 1 304 ? -6.833 -13.754 8.099 1.00 94.19 304 LYS A O 1
ATOM 2479 N N . LEU A 1 305 ? -4.950 -13.675 9.320 1.00 90.00 305 LEU A N 1
ATOM 2480 C CA . LEU A 1 305 ? -4.072 -13.298 8.206 1.00 90.00 305 LEU A CA 1
ATOM 2481 C C . LEU A 1 305 ? -4.028 -14.358 7.102 1.00 90.00 305 LEU A C 1
ATOM 2483 O O . LEU A 1 305 ? -4.125 -14.005 5.931 1.00 90.00 305 LEU A O 1
ATOM 2487 N N . GLN A 1 306 ? -3.936 -15.645 7.449 1.00 88.12 306 GLN A N 1
ATOM 2488 C CA . GLN A 1 306 ? -3.961 -16.738 6.472 1.00 88.12 306 GLN A CA 1
ATOM 2489 C C . GLN A 1 306 ? -5.272 -16.766 5.682 1.00 88.12 306 GLN A C 1
ATOM 2491 O O . GLN A 1 306 ? -5.256 -16.942 4.463 1.00 88.12 306 GLN A O 1
ATOM 2496 N N . LYS A 1 307 ? -6.411 -16.566 6.358 1.00 91.19 307 LYS A N 1
ATOM 2497 C CA . LYS A 1 307 ? -7.718 -16.468 5.700 1.00 91.19 307 LYS A CA 1
ATOM 2498 C C . LYS A 1 307 ? -7.756 -15.285 4.724 1.00 91.19 307 LYS A C 1
ATOM 2500 O O . LYS A 1 307 ? -8.072 -15.477 3.553 1.00 91.19 307 LYS A O 1
ATOM 2505 N N . LEU A 1 308 ? -7.344 -14.100 5.175 1.00 87.62 308 LEU A N 1
ATOM 2506 C CA . LEU A 1 308 ? -7.310 -12.884 4.354 1.00 87.62 308 LEU A CA 1
ATOM 2507 C C . LEU A 1 308 ? -6.338 -12.994 3.169 1.00 87.62 308 LEU A C 1
ATOM 2509 O O . LEU A 1 308 ? -6.637 -12.515 2.075 1.00 87.62 308 LEU A O 1
ATOM 2513 N N . ALA A 1 309 ? -5.187 -13.646 3.356 1.00 81.25 309 ALA A N 1
ATOM 2514 C CA . ALA A 1 309 ? -4.226 -13.898 2.287 1.00 81.25 309 ALA A CA 1
ATOM 2515 C C . ALA A 1 309 ? -4.822 -14.802 1.198 1.00 81.25 309 ALA A C 1
ATOM 2517 O O . ALA A 1 309 ? -4.698 -14.483 0.015 1.00 81.25 309 ALA A O 1
ATOM 2518 N N . LYS A 1 310 ? -5.526 -15.877 1.588 1.00 83.25 310 LYS A N 1
ATOM 2519 C CA . LYS A 1 310 ? -6.229 -16.772 0.654 1.00 83.25 310 LYS A CA 1
ATOM 2520 C C . LYS A 1 310 ? -7.332 -16.043 -0.112 1.00 83.25 310 LYS A C 1
ATOM 2522 O O . LYS A 1 310 ? -7.373 -16.127 -1.334 1.00 83.25 310 LYS A O 1
ATOM 2527 N N . GLU A 1 311 ? -8.176 -15.274 0.577 1.00 84.56 311 GLU A N 1
ATOM 2528 C CA . GLU A 1 311 ? -9.248 -14.480 -0.052 1.00 84.56 311 GLU A CA 1
ATOM 2529 C C . GLU A 1 311 ? -8.705 -13.480 -1.085 1.00 84.56 311 GLU A C 1
ATOM 2531 O O . GLU A 1 311 ? -9.316 -13.249 -2.131 1.00 84.56 311 GLU A O 1
ATOM 2536 N N . ARG A 1 312 ? -7.520 -12.920 -0.821 1.00 81.19 312 ARG A N 1
ATOM 2537 C CA . ARG A 1 312 ? -6.847 -11.951 -1.696 1.00 81.19 312 ARG A CA 1
ATOM 2538 C C . ARG A 1 312 ? -5.896 -12.584 -2.717 1.00 81.19 312 ARG A C 1
ATOM 2540 O O . ARG A 1 312 ? -5.313 -11.849 -3.509 1.00 81.19 312 ARG A O 1
ATOM 2547 N N . ASN A 1 313 ? -5.761 -13.915 -2.738 1.00 75.44 313 ASN A N 1
ATOM 2548 C CA . ASN A 1 313 ? -4.796 -14.658 -3.562 1.00 75.44 313 ASN A CA 1
ATOM 2549 C C . ASN A 1 313 ? -3.355 -14.126 -3.434 1.00 75.44 313 ASN A C 1
ATOM 2551 O O . ASN A 1 313 ? -2.636 -13.973 -4.423 1.00 75.44 313 ASN A O 1
ATOM 2555 N N . LEU A 1 314 ? -2.948 -13.802 -2.206 1.00 72.75 314 LEU A N 1
ATOM 2556 C CA . LEU A 1 314 ? -1.597 -13.347 -1.901 1.00 72.75 314 LEU A CA 1
ATOM 2557 C C . LEU A 1 314 ? -0.707 -14.561 -1.610 1.00 72.75 314 LEU A C 1
ATOM 2559 O O . LEU A 1 314 ? -0.885 -15.231 -0.594 1.00 72.75 314 LEU A O 1
ATOM 2563 N N . ASN A 1 315 ? 0.291 -14.809 -2.459 1.00 62.25 315 ASN A N 1
ATOM 2564 C CA . ASN A 1 315 ? 1.320 -15.839 -2.245 1.00 62.25 315 ASN A CA 1
ATOM 2565 C C . ASN A 1 315 ? 2.389 -15.362 -1.238 1.00 62.25 315 ASN A C 1
ATOM 2567 O O . ASN A 1 315 ? 3.578 -15.399 -1.537 1.00 62.25 315 ASN A O 1
ATOM 2571 N N . LEU A 1 316 ? 1.972 -14.820 -0.089 1.00 55.34 316 LEU A N 1
ATOM 2572 C CA . LEU A 1 316 ? 2.863 -14.156 0.880 1.00 55.34 316 LEU A CA 1
ATOM 2573 C C . LEU A 1 316 ? 3.132 -14.982 2.144 1.00 55.34 316 LEU A C 1
ATOM 2575 O O . LEU A 1 316 ? 3.949 -14.579 2.963 1.00 55.34 316 LEU A O 1
ATOM 2579 N N . LEU A 1 317 ? 2.418 -16.094 2.336 1.00 40.38 317 LEU A N 1
ATOM 2580 C CA . LEU A 1 317 ? 2.398 -16.855 3.591 1.00 40.38 317 LEU A CA 1
ATOM 2581 C C . LEU A 1 317 ? 2.267 -18.367 3.331 1.00 40.38 317 LEU A C 1
ATOM 2583 O O . LEU A 1 317 ? 1.294 -18.990 3.764 1.00 40.38 317 LEU A O 1
ATOM 2587 N N . ILE A 1 318 ? 3.226 -18.941 2.600 1.00 33.44 318 ILE A N 1
ATOM 2588 C CA . ILE A 1 318 ? 3.549 -20.375 2.673 1.00 33.44 318 ILE A CA 1
ATOM 2589 C C . ILE A 1 318 ? 4.988 -20.469 3.155 1.00 33.44 318 ILE A C 1
ATOM 2591 O O . ILE A 1 318 ? 5.835 -19.794 2.532 1.00 33.44 318 ILE A O 1
#

pLDDT: mean 75.81, std 18.6, range [26.92, 95.88]

Foldseek 3Di:
DDDDPPPDLVNLVVLLVLQQVLLVLVVLLVVLVVVLVVVVVVVVVDDDDVVVNVVSVVVNVVSVVVLVVCPPVSSVVNVLSLVLQLVLLLVLQLVQLVVVCVVPVPDDSVVSSVVLSVQLSVLSNPDDSPPPDDSSRSSQCPPPPPPPRNRDDPVPPDDDDDDPPPDPVNPCPDPVNPPCPPVNVVVVVLLLVVLVLLLVLLDLLLSLLCCQQVLRADFWVLSLCSNDDPVVVVVVCVVVVHDPPDDSVVRVPGTCPDPVNVPDPSNVVRRVSSPDHDDLCRSCVVSVHDSVVSVVSNVVSVVSSVVVCVVVVPPNRD

Sequence (318 aa):
MSKFFSLKPNKVKELVEAAKPVVTIFSAIISLEKKIEEKERNIKNKKIVAEDIKKLKTELKKKKKELEKMGKKKVIENSKAIRFLMDYNKNFVKYLAKGYSSFNKKIDPEELVSEGISSLPKAIEKFNPDCGSTLPTYSGSENKEKKNVVYYDNSYQNDDKENKSYSLLETLHDEENVELTAEQIRHRDAVIQTNHLINTLEDREAILLIRLLSGVKPSNLLDIYYLATEEEKGELKKKMKLGNKFNPELLQKNSLEEKKFQNLPLVKKYLSLFAKSYNFSEASKTLGKSENMARRLKQESFKKLQKLAKERNLNLLI

InterPro domains:
  IPR013325 RNA polymerase sigma factor, region 2 [SSF88946] (55-138)

Secondary structure (DSSP, 8-state):
-----PPPHHHHHHHHHHHHHHHHHHHHHHHHHHHHHHHHHHHTTS---HHHHHHHHHHHHHHHHHHHHT-HHHHHHHHHHHHHHHHHHHHHHHHHHHHHHHH-TTS-HHHHHHHHHHHHHHHHHH--TTSSS-HHHHHHHGGGGSTT-----GGGGS--S------TTTSS--GGG----HHHHHHHHHHHHHHHHHHTT--HHHHHHHHHHHT----BHHHHHHHS-HHHHHHHHHHTT--TT--GGGGGG-BTTSHHHHT-HHHHHHHHTTSS---HHHHHHHTT--HHHHHHHHHHHHHHHHHHHHHTT-----

Radius of gyration: 23.97 Å; chains: 1; bounding box: 64×50×64 Å

Organism: NCBI:txid1117311